Protein AF-A0A5Q0GRK3-F1 (afdb_monomer_lite)

Organism: Saccharothrix syringae (NCBI:txid103733)

Structure (mmCIF, N/CA/C/O backbone):
data_AF-A0A5Q0GRK3-F1
#
_entry.id   AF-A0A5Q0GRK3-F1
#
loop_
_atom_site.group_PDB
_atom_site.id
_atom_site.type_symbol
_atom_site.label_atom_id
_atom_site.label_alt_id
_atom_site.label_comp_id
_atom_site.label_asym_id
_atom_site.label_entity_id
_atom_site.label_seq_id
_atom_site.pdbx_PDB_ins_code
_atom_site.Cartn_x
_atom_site.Cartn_y
_atom_site.Cartn_z
_atom_site.occupancy
_atom_site.B_iso_or_equiv
_atom_site.auth_seq_id
_atom_site.auth_comp_id
_atom_site.auth_asym_id
_atom_site.auth_atom_id
_atom_site.pdbx_PDB_model_num
ATOM 1 N N . MET A 1 1 ? 22.359 -10.530 -30.704 1.00 50.12 1 MET A N 1
ATOM 2 C CA . MET A 1 1 ? 22.600 -9.417 -29.771 1.00 50.12 1 MET A CA 1
ATOM 3 C C . MET A 1 1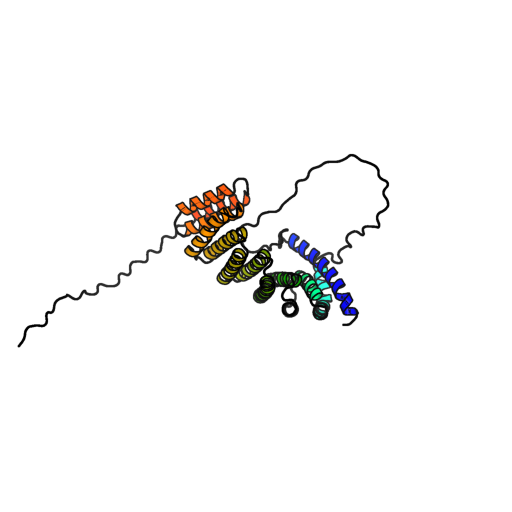 ? 23.695 -8.561 -30.365 1.00 50.12 1 MET A C 1
ATOM 5 O O . MET A 1 1 ? 24.811 -9.048 -30.497 1.00 50.12 1 MET A O 1
ATOM 9 N N . SER A 1 2 ? 23.351 -7.372 -30.840 1.00 49.84 2 SER A N 1
ATOM 10 C CA . SER A 1 2 ? 24.308 -6.411 -31.393 1.00 49.84 2 SER A CA 1
ATOM 11 C C . SER A 1 2 ? 25.086 -5.774 -30.235 1.00 49.84 2 SER A C 1
ATOM 13 O O . SER A 1 2 ? 24.483 -5.499 -29.203 1.00 49.84 2 SER A O 1
ATOM 15 N N . ASP A 1 3 ? 26.389 -5.523 -30.382 1.00 52.78 3 ASP A N 1
ATOM 16 C CA . ASP A 1 3 ? 27.235 -4.891 -29.342 1.00 52.78 3 ASP A CA 1
ATOM 17 C C . ASP A 1 3 ? 26.642 -3.557 -28.830 1.00 52.78 3 ASP A C 1
ATOM 19 O O . ASP A 1 3 ? 26.733 -3.210 -27.657 1.00 52.78 3 ASP A O 1
ATOM 23 N N . GLU A 1 4 ? 25.919 -2.860 -29.707 1.00 55.97 4 GLU A N 1
ATOM 24 C CA . GLU A 1 4 ? 25.253 -1.582 -29.454 1.00 55.97 4 GLU A CA 1
ATOM 25 C C . GLU A 1 4 ? 24.074 -1.671 -28.461 1.00 55.97 4 GLU A C 1
ATOM 27 O O . GLU A 1 4 ? 23.802 -0.709 -27.741 1.00 55.97 4 GLU A O 1
ATOM 32 N N . SER A 1 5 ? 23.389 -2.821 -28.356 1.00 53.00 5 SER A N 1
ATOM 33 C CA . SER A 1 5 ? 22.284 -2.994 -27.396 1.00 53.00 5 SER A CA 1
ATOM 34 C C . SER A 1 5 ? 22.780 -3.299 -25.979 1.00 53.00 5 SER A C 1
ATOM 36 O O . SER A 1 5 ? 22.116 -2.948 -25.000 1.00 53.00 5 SER A O 1
ATOM 38 N N . ARG A 1 6 ? 23.981 -3.881 -25.859 1.00 57.50 6 ARG A N 1
ATOM 39 C CA . ARG A 1 6 ? 24.608 -4.237 -24.579 1.00 57.50 6 ARG A CA 1
ATOM 40 C C . ARG A 1 6 ? 25.113 -3.011 -23.811 1.00 57.50 6 ARG A C 1
ATOM 42 O O . ARG A 1 6 ? 24.970 -2.965 -22.592 1.00 57.50 6 ARG A O 1
ATOM 49 N N . ASP A 1 7 ? 25.610 -2.000 -24.520 1.00 70.62 7 ASP A N 1
ATOM 50 C CA . ASP A 1 7 ? 26.085 -0.745 -23.920 1.00 70.62 7 ASP A CA 1
ATOM 51 C C . ASP A 1 7 ? 24.961 0.283 -23.681 1.00 70.62 7 ASP A C 1
ATOM 53 O O . ASP A 1 7 ? 25.111 1.205 -22.873 1.00 70.62 7 ASP A O 1
ATOM 57 N N . ALA A 1 8 ? 23.798 0.111 -24.320 1.00 82.31 8 ALA A N 1
ATOM 58 C CA . ALA A 1 8 ? 22.680 1.048 -24.213 1.00 82.31 8 ALA A CA 1
ATOM 59 C C . ALA A 1 8 ? 21.930 0.977 -22.868 1.00 82.31 8 ALA A C 1
ATOM 61 O O . ALA A 1 8 ? 21.507 2.013 -22.353 1.00 82.31 8 ALA A O 1
ATOM 62 N N . ALA A 1 9 ? 21.754 -0.210 -22.275 1.00 85.69 9 ALA A N 1
ATOM 63 C CA . ALA A 1 9 ? 20.961 -0.358 -21.047 1.00 85.69 9 ALA A CA 1
ATOM 64 C C . ALA A 1 9 ? 21.585 0.336 -19.814 1.00 85.69 9 ALA A C 1
ATOM 66 O O . ALA A 1 9 ? 20.870 1.079 -19.131 1.00 85.69 9 ALA A O 1
ATOM 67 N N . PRO A 1 10 ? 22.902 0.203 -19.538 1.00 88.12 10 PRO A N 1
ATOM 68 C CA . PRO A 1 10 ? 23.545 0.933 -18.443 1.00 88.12 10 PRO A CA 1
ATOM 69 C C . PRO A 1 10 ? 23.520 2.451 -18.654 1.00 88.12 10 PRO A C 1
ATOM 71 O O . PRO A 1 10 ? 23.367 3.218 -17.700 1.00 88.12 10 PRO A O 1
ATOM 74 N N . GLU A 1 11 ? 23.655 2.891 -19.909 1.00 89.62 11 GLU A N 1
ATOM 75 C CA . GLU A 1 11 ? 23.546 4.298 -20.278 1.00 89.62 11 GLU A CA 1
ATOM 76 C C . GLU A 1 11 ? 22.148 4.837 -19.946 1.00 89.62 11 GLU A C 1
ATOM 78 O O . GLU A 1 11 ? 22.027 5.794 -19.177 1.00 89.62 11 GLU A O 1
ATOM 83 N N . LEU A 1 12 ? 21.099 4.191 -20.462 1.00 90.94 12 LEU A N 1
ATOM 84 C CA . LEU A 1 12 ? 19.708 4.590 -20.251 1.00 90.94 12 LEU A CA 1
ATOM 85 C C . LEU A 1 12 ? 19.307 4.541 -18.775 1.00 90.94 12 LEU A C 1
ATOM 87 O O . LEU A 1 12 ? 18.699 5.495 -18.300 1.00 90.94 12 LEU A O 1
ATOM 91 N N . SER A 1 13 ? 19.686 3.501 -18.024 1.00 90.12 13 SER A N 1
ATOM 92 C CA . SER A 1 13 ? 19.382 3.416 -16.585 1.00 90.12 13 SER A CA 1
ATOM 93 C C . SER A 1 13 ? 20.007 4.577 -15.804 1.00 90.12 13 SER A C 1
ATOM 95 O O . SER A 1 13 ? 19.355 5.169 -14.943 1.00 90.12 13 SER A O 1
ATOM 97 N N . ARG A 1 14 ? 21.238 4.987 -16.140 1.00 91.06 14 ARG A N 1
ATOM 98 C CA . ARG A 1 14 ? 21.864 6.172 -15.532 1.00 91.06 14 ARG A CA 1
ATOM 99 C C . ARG A 1 14 ? 21.062 7.444 -15.816 1.00 91.06 14 ARG A C 1
ATOM 101 O O . ARG A 1 14 ? 20.820 8.210 -14.886 1.00 91.06 14 ARG A O 1
ATOM 108 N N . TYR A 1 15 ? 20.652 7.671 -17.065 1.00 91.81 15 TYR A N 1
ATOM 109 C CA . TYR A 1 15 ? 19.823 8.833 -17.405 1.00 91.81 15 TYR A CA 1
ATOM 110 C C . TYR A 1 15 ? 18.462 8.777 -16.699 1.00 91.81 15 TYR A C 1
ATOM 112 O O . TYR A 1 15 ? 18.064 9.757 -16.079 1.00 91.81 15 TYR A O 1
ATOM 120 N N . LEU A 1 16 ? 17.777 7.634 -16.699 1.00 92.81 16 LEU A N 1
ATOM 121 C CA . LEU A 1 16 ? 16.478 7.479 -16.041 1.00 92.81 16 LEU A CA 1
ATOM 122 C C . LEU A 1 16 ? 16.546 7.731 -14.531 1.00 92.81 16 LEU A C 1
ATOM 124 O O . LEU A 1 16 ? 15.674 8.405 -13.985 1.00 92.81 16 LEU A O 1
ATOM 128 N N . ARG A 1 17 ? 17.604 7.272 -13.852 1.00 91.94 17 ARG A N 1
ATOM 129 C CA . ARG A 1 17 ? 17.807 7.560 -12.424 1.00 91.94 17 ARG A CA 1
ATOM 130 C C . ARG A 1 17 ? 17.969 9.052 -12.152 1.00 91.94 17 ARG A C 1
ATOM 132 O O . ARG A 1 17 ? 17.287 9.569 -11.271 1.00 91.94 17 ARG A O 1
ATOM 139 N N . SER A 1 18 ? 18.787 9.756 -12.939 1.00 91.81 18 SER A N 1
ATOM 140 C CA . SER A 1 18 ? 18.907 11.217 -12.820 1.00 91.81 18 SER A CA 1
ATOM 141 C C . SER A 1 18 ? 17.590 11.933 -13.137 1.00 91.81 18 SER A C 1
ATOM 143 O O . SER A 1 18 ? 17.210 12.860 -12.428 1.00 91.81 18 SER A O 1
ATOM 145 N N . ALA A 1 19 ? 16.856 11.489 -14.160 1.00 90.94 19 ALA A N 1
ATOM 146 C CA . ALA A 1 19 ? 15.548 12.042 -14.503 1.00 90.94 19 ALA A CA 1
ATOM 147 C C . ALA A 1 19 ? 14.536 11.870 -13.359 1.00 90.94 19 ALA A C 1
ATOM 149 O O . ALA A 1 19 ? 13.823 12.813 -13.015 1.00 90.94 19 ALA A O 1
ATOM 150 N N . ARG A 1 20 ? 14.511 10.695 -12.718 1.00 90.38 20 ARG A N 1
ATOM 151 C CA . ARG A 1 20 ? 13.629 10.403 -11.581 1.00 90.38 20 ARG A CA 1
ATOM 152 C C . ARG A 1 20 ? 13.874 11.345 -10.406 1.00 90.38 20 ARG A C 1
ATOM 154 O O . ARG A 1 20 ? 12.913 11.808 -9.803 1.00 90.38 20 ARG A O 1
ATOM 161 N N . GLU A 1 21 ? 15.130 11.649 -10.087 1.00 89.62 21 GLU A N 1
ATOM 162 C CA . GLU A 1 21 ? 15.473 12.599 -9.017 1.00 89.62 21 GLU A CA 1
ATOM 163 C C . GLU A 1 21 ? 14.927 14.005 -9.303 1.00 89.62 21 GLU A C 1
ATOM 165 O O . GLU A 1 21 ? 14.399 14.664 -8.405 1.00 89.62 21 GLU A O 1
ATOM 170 N N . VAL A 1 22 ? 15.003 14.454 -10.561 1.00 89.19 22 VAL A N 1
ATOM 171 C CA . VAL A 1 22 ? 14.427 15.738 -10.986 1.00 89.19 22 VAL A CA 1
ATOM 172 C C . VAL A 1 22 ? 12.903 15.731 -10.858 1.00 89.19 22 VAL A C 1
ATOM 174 O O . VAL A 1 22 ? 12.344 16.635 -10.234 1.00 89.19 22 VAL A O 1
ATOM 177 N N . VAL A 1 23 ? 12.238 14.693 -11.375 1.00 86.94 23 VAL A N 1
ATOM 178 C CA . VAL A 1 23 ? 10.773 14.550 -11.302 1.00 86.94 23 VAL A CA 1
ATOM 179 C C . VAL A 1 23 ? 10.292 14.499 -9.848 1.00 86.94 23 VAL A C 1
ATOM 181 O O . VAL A 1 23 ? 9.337 15.192 -9.498 1.00 86.94 23 VAL A O 1
ATOM 184 N N . ALA A 1 24 ? 10.973 13.742 -8.984 1.00 84.56 24 ALA A N 1
ATOM 185 C CA . ALA A 1 24 ? 10.626 13.621 -7.569 1.00 84.56 24 ALA A CA 1
ATOM 186 C C . ALA A 1 24 ? 10.753 14.960 -6.828 1.00 84.56 24 ALA A C 1
ATOM 188 O O . ALA A 1 24 ? 9.849 15.356 -6.093 1.00 84.56 24 ALA A O 1
ATOM 189 N N . ARG A 1 25 ? 11.845 15.697 -7.060 1.00 87.12 25 ARG A N 1
ATOM 190 C CA . ARG A 1 25 ? 12.071 17.024 -6.470 1.00 87.12 25 ARG A CA 1
ATOM 191 C C . ARG A 1 25 ? 10.992 18.028 -6.870 1.00 87.12 25 ARG A C 1
ATOM 193 O O . ARG A 1 25 ? 10.550 18.814 -6.037 1.00 87.12 25 ARG A O 1
ATOM 200 N N . GLU A 1 26 ? 10.556 18.014 -8.123 1.00 83.81 26 GLU A N 1
ATOM 201 C CA . GLU A 1 26 ? 9.478 18.897 -8.571 1.00 83.81 26 GLU A CA 1
ATOM 202 C C . GLU A 1 26 ? 8.100 18.476 -8.063 1.00 83.81 26 GLU A C 1
ATOM 204 O O . GLU A 1 26 ? 7.267 19.337 -7.782 1.00 83.81 26 GLU A O 1
ATOM 209 N N . ALA A 1 27 ? 7.841 17.174 -7.938 1.00 79.12 27 ALA A N 1
ATOM 210 C CA . ALA A 1 27 ? 6.609 16.676 -7.333 1.00 79.12 27 ALA A CA 1
ATOM 211 C C . ALA A 1 27 ? 6.508 17.094 -5.854 1.00 79.12 27 ALA A C 1
ATOM 213 O O . ALA A 1 27 ? 5.453 17.556 -5.418 1.00 79.12 27 ALA A O 1
ATOM 214 N N . LEU A 1 28 ? 7.626 17.031 -5.119 1.00 80.50 28 LEU A N 1
ATOM 215 C CA . LEU A 1 28 ? 7.749 17.561 -3.756 1.00 80.50 28 LEU A CA 1
ATOM 216 C C . LEU A 1 28 ? 7.501 19.075 -3.715 1.00 80.50 28 LEU A C 1
ATOM 218 O O . LEU A 1 28 ? 6.728 19.549 -2.887 1.00 80.50 28 LEU A O 1
ATOM 222 N N . ALA A 1 29 ? 8.096 19.838 -4.639 1.00 79.75 29 ALA A N 1
ATOM 223 C CA . ALA A 1 29 ? 7.892 21.287 -4.720 1.00 79.75 29 ALA A CA 1
ATOM 224 C C . ALA A 1 29 ? 6.432 21.678 -5.027 1.00 79.75 29 ALA A C 1
ATOM 226 O O . ALA A 1 29 ? 5.974 22.730 -4.587 1.00 79.75 29 ALA A O 1
ATOM 227 N N . ARG A 1 30 ? 5.695 20.829 -5.756 1.00 76.44 30 ARG A N 1
ATOM 228 C CA . ARG A 1 30 ? 4.261 20.996 -6.048 1.00 76.44 30 ARG A CA 1
ATOM 229 C C . ARG A 1 30 ? 3.334 20.487 -4.939 1.00 76.44 30 ARG A C 1
ATOM 231 O O . ARG A 1 30 ? 2.127 20.683 -5.039 1.00 76.44 30 ARG A O 1
ATOM 238 N N . GLY A 1 31 ? 3.868 19.841 -3.899 1.00 68.44 31 GLY A N 1
ATOM 239 C CA . GLY A 1 31 ? 3.070 19.228 -2.832 1.00 68.44 31 GLY A CA 1
ATOM 240 C C . GLY A 1 31 ? 2.272 17.994 -3.275 1.00 68.44 31 GLY A C 1
ATOM 241 O O . GLY A 1 31 ? 1.326 17.606 -2.592 1.00 68.44 31 GLY A O 1
ATOM 242 N N . GLU A 1 32 ? 2.634 17.379 -4.408 1.00 61.72 32 GLU A N 1
ATOM 243 C CA . GLU A 1 32 ? 1.988 16.163 -4.940 1.00 61.72 32 GLU A CA 1
ATOM 244 C C . GLU A 1 32 ? 2.479 14.883 -4.238 1.00 61.72 32 GLU A C 1
ATOM 246 O O . GLU A 1 32 ? 1.850 13.827 -4.328 1.00 61.72 32 GLU A O 1
ATOM 251 N N . VAL A 1 33 ? 3.625 14.975 -3.560 1.00 53.22 33 VAL A N 1
ATOM 252 C CA . VAL A 1 33 ? 4.287 13.888 -2.837 1.00 53.22 33 VAL A CA 1
ATOM 253 C C . VAL A 1 33 ? 4.796 14.466 -1.520 1.00 53.22 33 VAL A C 1
ATOM 255 O O . VAL A 1 33 ? 5.422 15.525 -1.517 1.00 53.22 33 VAL A O 1
ATOM 258 N N . THR A 1 34 ? 4.523 13.810 -0.393 1.00 35.34 34 THR A N 1
ATOM 259 C CA . THR A 1 34 ? 5.184 14.140 0.881 1.00 35.34 34 THR A CA 1
ATOM 260 C C . THR A 1 34 ? 6.582 13.502 0.915 1.00 35.34 34 THR A C 1
ATOM 262 O O . THR A 1 34 ? 6.802 12.502 0.231 1.00 35.34 34 THR A O 1
ATOM 265 N N . PRO A 1 35 ? 7.558 14.017 1.691 1.00 30.39 35 PRO A N 1
ATOM 266 C CA . PRO A 1 35 ? 8.918 13.454 1.754 1.00 30.39 35 PRO A CA 1
ATOM 267 C C . PRO A 1 35 ? 8.990 11.963 2.148 1.00 30.39 35 PRO A C 1
ATOM 269 O O . PRO A 1 35 ? 10.040 11.351 1.984 1.00 30.39 35 PRO A O 1
ATOM 272 N N . GLN A 1 36 ? 7.877 11.369 2.595 1.00 31.94 36 GLN A N 1
ATOM 273 C CA . GLN A 1 36 ? 7.728 9.944 2.903 1.00 31.94 36 GLN A CA 1
ATOM 274 C C . GLN A 1 36 ? 7.116 9.104 1.759 1.00 31.94 36 GLN A C 1
ATOM 276 O O . GLN A 1 36 ? 6.831 7.927 1.949 1.00 31.94 36 GLN A O 1
ATOM 281 N N . GLY A 1 37 ? 6.943 9.661 0.555 1.00 28.92 37 GLY A N 1
ATOM 282 C CA . GLY A 1 37 ? 6.554 8.897 -0.637 1.00 28.92 37 GLY A CA 1
ATOM 283 C C . GLY A 1 37 ? 5.061 8.587 -0.768 1.00 28.92 37 GLY A C 1
ATOM 284 O O . GLY A 1 37 ? 4.689 7.781 -1.615 1.00 28.92 37 GLY A O 1
ATOM 285 N N . THR A 1 38 ? 4.187 9.229 0.010 1.00 28.59 38 THR A N 1
ATOM 286 C CA . THR A 1 38 ? 2.734 9.044 -0.112 1.00 28.59 38 THR A CA 1
ATOM 287 C C . THR A 1 38 ? 2.101 10.192 -0.901 1.00 28.59 38 THR A C 1
ATOM 289 O O . THR A 1 38 ? 2.344 11.375 -0.641 1.00 28.59 38 THR A O 1
ATOM 292 N N . SER A 1 39 ? 1.335 9.816 -1.931 1.00 27.33 39 SER A N 1
ATOM 293 C CA . SER A 1 39 ? 0.589 10.722 -2.807 1.00 27.33 39 SER A CA 1
ATOM 294 C C . SER A 1 39 ? -0.573 11.364 -2.050 1.00 27.33 39 SER A C 1
ATOM 296 O O . SER A 1 39 ? -1.366 10.689 -1.396 1.00 27.33 39 SER A O 1
ATOM 298 N N . THR A 1 40 ? -0.681 12.682 -2.162 1.00 27.67 40 THR A N 1
ATOM 299 C CA . THR A 1 40 ? -1.766 13.504 -1.627 1.00 27.67 40 THR A CA 1
ATOM 300 C C . THR A 1 40 ? -3.009 13.379 -2.512 1.00 27.67 40 THR A C 1
ATOM 302 O O . THR A 1 40 ? -3.232 14.217 -3.374 1.00 27.67 40 THR A O 1
ATOM 305 N N . HIS A 1 41 ? -3.851 12.362 -2.297 1.00 26.83 41 HIS A N 1
ATOM 306 C CA . HIS A 1 41 ? -5.291 12.467 -2.571 1.00 26.83 41 HIS A CA 1
ATOM 307 C C . HIS A 1 41 ? -6.122 11.470 -1.740 1.00 26.83 41 HIS A C 1
ATOM 309 O O . HIS A 1 41 ? -5.845 10.277 -1.733 1.00 26.83 41 HIS A O 1
ATOM 315 N N . ALA A 1 42 ? -7.183 12.019 -1.129 1.00 25.67 42 ALA A N 1
ATOM 316 C CA . ALA A 1 42 ? -8.287 11.396 -0.381 1.00 25.67 42 ALA A C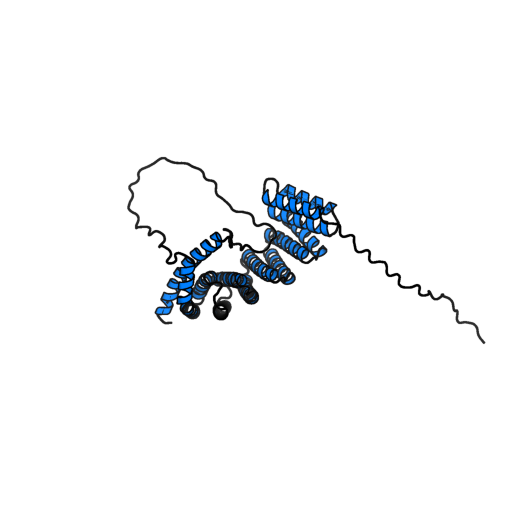A 1
ATOM 317 C C . ALA A 1 42 ? -8.044 11.040 1.106 1.00 25.67 42 ALA A C 1
ATOM 319 O O . ALA A 1 42 ? -7.697 9.928 1.477 1.00 25.67 42 ALA A O 1
ATOM 320 N N . ASP A 1 43 ? -8.269 12.057 1.942 1.00 24.67 43 ASP A N 1
ATOM 321 C CA . ASP A 1 43 ? -8.949 12.053 3.249 1.00 24.67 43 ASP A CA 1
ATOM 322 C C . ASP A 1 43 ? -9.352 10.678 3.848 1.00 24.67 43 ASP A C 1
ATOM 324 O O . ASP A 1 43 ? -10.378 10.115 3.478 1.00 24.67 43 ASP A O 1
ATOM 328 N N . ALA A 1 44 ? -8.553 10.155 4.791 1.00 24.86 44 ALA A N 1
ATOM 329 C CA . ALA A 1 44 ? -8.942 9.844 6.181 1.00 24.86 44 ALA A CA 1
ATOM 330 C C . ALA A 1 44 ? -7.889 8.952 6.892 1.00 24.86 44 ALA A C 1
ATOM 332 O O . ALA A 1 44 ? -7.647 7.812 6.502 1.00 24.86 44 ALA A O 1
ATOM 333 N N . THR A 1 45 ? -7.386 9.439 8.041 1.00 29.94 45 THR A N 1
ATOM 334 C CA . THR A 1 45 ? -6.622 8.732 9.114 1.00 29.94 45 THR A CA 1
ATOM 335 C C . THR A 1 45 ? -5.104 8.461 8.905 1.00 29.94 45 THR A C 1
ATOM 337 O O . THR A 1 45 ? -4.606 8.540 7.788 1.00 29.94 45 THR A O 1
ATOM 340 N N . PRO A 1 46 ? -4.294 8.336 9.986 1.00 32.72 46 PRO A N 1
ATOM 341 C CA . PRO A 1 46 ? -3.059 9.109 10.181 1.00 32.72 46 PRO A CA 1
ATOM 342 C C . PRO A 1 46 ? -1.818 8.349 9.731 1.00 32.72 46 PRO A C 1
ATOM 344 O O . PRO A 1 46 ? -1.551 7.248 10.208 1.00 32.72 46 PRO A O 1
ATOM 347 N N . GLN A 1 47 ? -0.982 8.996 8.926 1.00 28.67 47 GLN A N 1
ATOM 348 C CA . GLN A 1 47 ? 0.436 8.664 8.853 1.00 28.67 47 GLN A CA 1
ATOM 349 C C . GLN A 1 47 ? 1.201 9.588 9.804 1.00 28.67 47 GLN A C 1
ATOM 351 O O . GLN A 1 47 ? 1.126 10.811 9.686 1.00 28.67 47 GLN A O 1
ATOM 356 N N . GLY A 1 48 ? 1.916 8.991 10.751 1.00 27.34 48 GLY A N 1
ATOM 357 C CA . GLY A 1 48 ? 2.919 9.645 11.576 1.00 27.34 48 GLY A CA 1
ATOM 358 C C . GLY A 1 48 ? 4.057 8.661 11.800 1.00 27.34 48 GLY A C 1
ATOM 359 O O . GLY A 1 48 ? 3.818 7.584 12.331 1.00 27.34 48 GLY A O 1
ATOM 360 N N . VAL A 1 49 ? 5.255 8.982 11.312 1.00 31.03 49 VAL A N 1
ATOM 361 C CA . VAL A 1 49 ? 6.398 9.404 12.140 1.00 31.03 49 VAL A CA 1
ATOM 362 C C . VAL A 1 49 ? 7.556 9.798 11.221 1.00 31.03 49 VAL A C 1
ATOM 364 O O . VAL A 1 49 ? 8.041 9.000 10.426 1.00 31.03 49 VAL A O 1
ATOM 367 N N . ASP A 1 50 ? 7.995 11.049 11.338 1.00 26.28 50 ASP A N 1
ATOM 368 C CA . ASP A 1 50 ? 9.230 11.564 10.749 1.00 26.28 50 ASP A CA 1
ATOM 369 C C . ASP A 1 50 ? 10.267 11.620 11.879 1.00 26.28 50 ASP A C 1
ATOM 371 O O . ASP A 1 50 ? 10.086 12.322 12.877 1.00 26.28 50 ASP A O 1
ATOM 375 N N . ALA A 1 51 ? 11.321 10.811 11.780 1.00 25.69 51 ALA A N 1
ATOM 376 C CA . ALA A 1 51 ? 12.371 10.735 12.787 1.00 25.69 51 ALA A CA 1
ATOM 377 C C . ALA A 1 51 ? 13.481 11.744 12.461 1.00 25.69 51 ALA A C 1
ATOM 379 O O . ALA A 1 51 ? 14.409 11.459 11.708 1.00 25.69 51 ALA A O 1
ATOM 380 N N . THR A 1 52 ? 13.421 12.934 13.058 1.00 27.09 52 THR A N 1
ATOM 381 C CA . THR A 1 52 ? 14.569 13.853 13.102 1.00 27.09 52 THR A CA 1
ATOM 382 C C . THR A 1 52 ? 15.603 13.375 14.128 1.00 27.09 52 THR A C 1
ATOM 384 O O . THR A 1 52 ? 15.230 13.178 15.291 1.00 27.09 52 THR A O 1
ATOM 387 N N . PRO A 1 53 ? 16.905 13.273 13.800 1.00 29.19 53 PRO A N 1
ATOM 388 C CA . PRO A 1 53 ? 17.932 13.132 14.818 1.00 29.19 53 PRO A CA 1
ATOM 389 C C . PRO A 1 53 ? 18.336 14.506 15.372 1.00 29.19 53 PRO A C 1
ATOM 391 O O . PRO A 1 53 ? 18.557 15.476 14.645 1.00 29.19 53 PRO A O 1
ATOM 394 N N . ARG A 1 54 ? 18.421 14.569 16.703 1.00 28.17 54 ARG A N 1
ATOM 395 C CA . ARG A 1 54 ? 18.864 15.723 17.491 1.00 28.17 54 ARG A CA 1
ATOM 396 C C . ARG A 1 54 ? 20.319 16.078 17.180 1.00 28.17 54 ARG A C 1
ATOM 398 O O . ARG A 1 54 ? 21.188 15.210 17.174 1.00 28.17 54 ARG A O 1
ATOM 405 N N . GLY A 1 55 ? 20.581 17.372 17.011 1.00 24.48 55 GLY A N 1
ATOM 406 C CA . GLY A 1 55 ? 21.928 17.928 17.000 1.00 24.48 55 GLY A CA 1
ATOM 407 C C . GLY A 1 55 ? 22.539 17.955 18.402 1.00 24.48 55 GLY A C 1
ATOM 408 O O . GLY A 1 55 ? 21.919 18.434 19.351 1.00 24.48 55 GLY A O 1
ATOM 409 N N . SER A 1 56 ? 23.783 17.494 18.512 1.00 28.80 56 SER A N 1
ATOM 410 C CA . SER A 1 56 ? 24.677 17.839 19.615 1.00 28.80 56 SER A CA 1
ATOM 411 C C . SER A 1 56 ? 25.987 18.364 19.047 1.00 28.80 56 SER A C 1
ATOM 413 O O . SER A 1 56 ? 26.717 17.683 18.334 1.00 28.80 56 SER A O 1
ATOM 415 N N . SER A 1 57 ? 26.238 19.622 19.376 1.00 26.72 57 SER A N 1
ATOM 416 C CA . SER A 1 57 ? 27.457 20.386 19.171 1.00 26.72 57 SER A CA 1
ATOM 417 C C . SER A 1 57 ? 28.602 19.869 20.044 1.00 26.72 57 SER A C 1
ATOM 419 O O . SER A 1 57 ? 28.465 19.855 21.268 1.00 26.72 57 SER A O 1
ATOM 421 N N . ALA A 1 58 ? 29.746 19.551 19.437 1.00 26.56 58 ALA A N 1
ATOM 422 C CA . ALA A 1 58 ? 31.050 19.596 20.098 1.00 26.56 58 ALA A CA 1
ATOM 423 C C . ALA A 1 58 ? 32.184 19.713 19.061 1.00 26.56 58 ALA A C 1
ATOM 425 O O . ALA A 1 58 ? 32.315 18.886 18.163 1.00 26.56 58 ALA A O 1
ATOM 426 N N . THR A 1 59 ? 33.031 20.723 19.224 1.00 27.23 59 THR A N 1
ATOM 427 C CA . THR A 1 59 ? 34.375 20.862 18.636 1.00 27.23 59 THR A CA 1
ATOM 428 C C . THR A 1 59 ? 35.263 21.547 19.684 1.00 27.23 59 THR A C 1
ATOM 430 O O . THR A 1 59 ? 34.725 22.212 20.572 1.00 27.23 59 THR A O 1
ATOM 433 N N . PRO A 1 60 ? 36.603 21.552 19.551 1.00 42.75 60 PRO A N 1
ATOM 434 C CA . PRO A 1 60 ? 37.494 20.541 18.965 1.00 42.75 60 PRO A CA 1
ATOM 435 C C . PRO A 1 60 ? 38.727 20.272 19.868 1.00 42.75 60 PRO A C 1
ATOM 437 O O . PRO A 1 60 ? 39.110 21.116 20.673 1.00 42.75 60 PRO A O 1
ATOM 440 N N . GLN A 1 61 ? 39.443 19.161 19.669 1.00 29.70 61 GLN A N 1
ATOM 441 C CA . GLN A 1 61 ? 40.879 19.099 19.984 1.00 29.70 61 GLN A CA 1
ATOM 442 C C . GLN A 1 61 ? 41.617 18.339 18.885 1.00 29.70 61 GLN A C 1
ATOM 444 O O . GLN A 1 61 ? 41.218 17.248 18.485 1.00 29.70 61 GLN A O 1
ATOM 449 N N . GLY A 1 62 ? 42.649 18.994 18.356 1.00 30.62 62 GLY A N 1
ATOM 450 C CA . GLY A 1 62 ? 43.432 18.540 17.222 1.00 30.62 62 GLY A CA 1
ATOM 451 C C . GLY A 1 62 ? 44.536 17.569 17.608 1.00 30.62 62 GLY A C 1
ATOM 452 O O . GLY A 1 62 ? 45.069 17.613 18.711 1.00 30.62 62 GLY A O 1
ATOM 453 N N . THR A 1 63 ? 44.909 16.740 16.642 1.00 30.95 63 THR A N 1
ATOM 454 C CA . THR A 1 63 ? 46.255 16.185 16.516 1.00 30.95 63 THR A CA 1
ATOM 455 C C . THR A 1 63 ? 46.589 16.105 15.028 1.00 30.95 63 THR A C 1
ATOM 457 O O . THR A 1 63 ? 45.866 15.496 14.241 1.00 30.95 63 THR A O 1
ATOM 460 N N . ASP A 1 64 ? 47.657 16.808 14.652 1.00 33.94 64 ASP A N 1
ATOM 461 C CA . ASP A 1 64 ? 48.264 16.821 13.323 1.00 33.94 64 ASP A CA 1
ATOM 462 C C . ASP A 1 64 ? 48.704 15.410 12.925 1.00 33.94 64 ASP A C 1
ATOM 464 O O . ASP A 1 64 ? 49.538 14.797 13.592 1.00 33.94 64 ASP A O 1
ATOM 468 N N . THR A 1 65 ? 48.181 14.910 11.806 1.00 33.03 65 THR A N 1
ATOM 469 C CA . THR A 1 65 ? 48.738 13.746 11.106 1.00 33.03 65 THR A CA 1
ATOM 470 C C . THR A 1 65 ? 48.952 14.130 9.637 1.00 33.03 65 THR A C 1
ATOM 472 O O . THR A 1 65 ? 48.041 14.710 9.043 1.00 33.03 65 THR A O 1
ATOM 475 N N . PRO A 1 66 ? 50.119 13.853 9.019 1.00 34.16 66 PRO A N 1
ATOM 476 C CA . PRO A 1 66 ? 50.421 14.312 7.664 1.00 34.16 66 PRO A CA 1
ATOM 477 C C . PRO A 1 66 ? 49.491 13.673 6.627 1.00 34.16 66 PRO A C 1
ATOM 479 O O . PRO A 1 66 ? 49.421 12.451 6.491 1.00 34.16 66 PRO A O 1
ATOM 482 N N . GLN A 1 67 ? 48.782 14.521 5.888 1.00 32.41 67 GLN A N 1
ATOM 483 C CA . GLN A 1 67 ? 47.756 14.152 4.921 1.00 32.41 67 GLN A CA 1
ATOM 484 C C . GLN A 1 67 ? 48.395 13.723 3.590 1.00 32.41 67 GLN A C 1
ATOM 486 O O . GLN A 1 67 ? 48.929 14.540 2.841 1.00 32.41 67 GLN A O 1
ATOM 491 N N . VAL A 1 68 ? 48.335 12.425 3.288 1.00 37.28 68 VAL A N 1
ATOM 492 C CA . VAL A 1 68 ? 48.569 11.884 1.939 1.00 37.28 68 VAL A CA 1
ATOM 493 C C . VAL A 1 68 ? 47.376 12.300 1.062 1.00 37.28 68 VAL A C 1
ATOM 495 O O . VAL A 1 68 ? 46.237 12.103 1.493 1.00 37.28 68 VAL A O 1
ATOM 498 N N . PRO A 1 69 ? 47.567 12.884 -0.136 1.00 34.81 69 PRO A N 1
ATOM 499 C CA . PRO A 1 69 ? 46.443 13.304 -0.966 1.00 34.81 69 PRO A CA 1
ATOM 500 C C . PRO A 1 69 ? 45.668 12.074 -1.453 1.00 34.81 69 PRO A C 1
ATOM 502 O O . PRO A 1 69 ? 46.191 11.242 -2.196 1.00 34.81 69 PRO A O 1
ATOM 505 N N . ALA A 1 70 ? 44.414 11.959 -1.014 1.00 36.72 70 ALA A N 1
ATOM 506 C CA . ALA A 1 70 ? 43.475 10.966 -1.514 1.00 36.72 70 ALA A CA 1
ATOM 507 C C . ALA A 1 70 ? 43.228 11.193 -3.021 1.00 36.72 70 ALA A C 1
ATOM 509 O O . ALA A 1 70 ? 43.143 12.349 -3.453 1.00 36.72 70 ALA A O 1
ATOM 510 N N . PRO A 1 71 ? 43.099 10.130 -3.836 1.00 38.44 71 PRO A N 1
ATOM 511 C CA . PRO A 1 71 ? 42.715 10.275 -5.233 1.00 38.44 71 PRO A CA 1
ATOM 512 C C . PRO A 1 71 ? 41.342 10.948 -5.287 1.00 38.44 71 PRO A C 1
ATOM 514 O O . PRO A 1 71 ? 40.434 10.569 -4.550 1.00 38.44 71 PRO A O 1
ATOM 517 N N . GLY A 1 72 ? 41.233 11.987 -6.118 1.00 34.56 72 GLY A N 1
ATOM 518 C CA . GLY A 1 72 ? 40.097 12.900 -6.151 1.00 34.56 72 GLY A CA 1
ATOM 519 C C . GLY A 1 72 ? 38.755 12.178 -6.110 1.00 34.56 72 GLY A C 1
ATOM 520 O O . GLY A 1 72 ? 38.387 11.458 -7.038 1.00 34.56 72 GLY A O 1
ATOM 521 N N . THR A 1 73 ? 38.001 12.418 -5.042 1.00 38.25 73 THR A N 1
ATOM 522 C CA . THR A 1 73 ? 36.561 12.204 -5.020 1.00 38.25 73 THR A CA 1
ATOM 523 C C . THR A 1 73 ? 35.961 13.160 -6.041 1.00 38.25 73 THR A C 1
ATOM 525 O O . THR A 1 73 ? 35.717 14.333 -5.767 1.00 38.25 73 THR A O 1
ATOM 528 N N . ALA A 1 74 ? 35.770 12.668 -7.265 1.00 36.53 74 ALA A N 1
ATOM 529 C CA . ALA A 1 74 ? 34.869 13.303 -8.206 1.00 36.53 74 ALA A CA 1
ATOM 530 C C . ALA A 1 74 ? 33.529 13.459 -7.477 1.00 36.53 74 ALA A C 1
ATOM 532 O O . ALA A 1 74 ? 32.888 12.461 -7.142 1.00 36.53 74 ALA A O 1
ATOM 533 N N . GLY A 1 75 ? 33.151 14.701 -7.160 1.00 38.91 75 GLY A N 1
ATOM 534 C CA . GLY A 1 75 ? 31.826 15.001 -6.628 1.00 38.91 75 GLY A CA 1
ATOM 535 C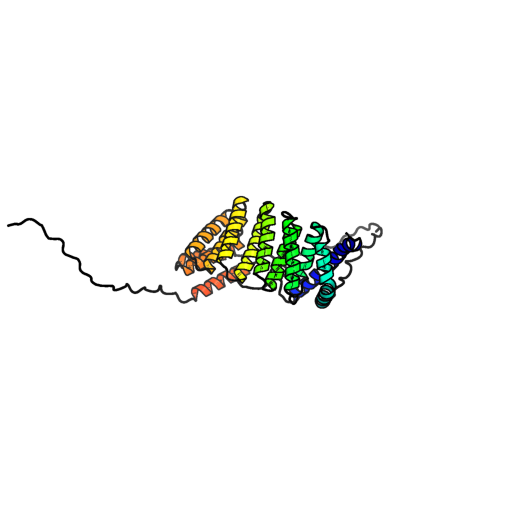 C . GLY A 1 75 ? 30.745 14.405 -7.539 1.00 38.91 75 GLY A C 1
ATOM 536 O O . GLY A 1 75 ? 31.039 14.094 -8.702 1.00 38.91 75 GLY A O 1
ATOM 537 N N . PRO A 1 76 ? 29.510 14.214 -7.040 1.00 50.91 76 PRO A N 1
ATOM 538 C CA . PRO A 1 76 ? 28.426 13.675 -7.852 1.00 50.91 76 PRO A CA 1
ATOM 539 C C . PRO A 1 76 ? 28.376 14.440 -9.176 1.00 50.91 76 PRO A C 1
ATOM 541 O O . PRO A 1 76 ? 28.282 15.670 -9.189 1.00 50.91 76 PRO A O 1
ATOM 544 N N . ARG A 1 77 ? 28.552 13.717 -10.292 1.00 56.09 77 ARG A N 1
ATOM 545 C CA . ARG A 1 77 ? 28.507 14.326 -11.624 1.00 56.09 77 ARG A CA 1
ATOM 546 C C . ARG A 1 77 ? 27.176 15.076 -11.741 1.00 56.09 77 ARG A C 1
ATOM 548 O O . ARG A 1 77 ? 26.153 14.505 -11.363 1.00 56.09 77 ARG A O 1
ATOM 555 N N . PRO A 1 78 ? 27.176 16.326 -12.232 1.00 64.94 78 PRO A N 1
ATOM 556 C CA . PRO A 1 78 ? 25.951 17.104 -12.331 1.00 64.94 78 PRO A CA 1
ATOM 557 C C . PRO A 1 78 ? 24.926 16.351 -13.185 1.00 64.94 78 PRO A C 1
ATOM 559 O O . PRO A 1 78 ? 25.281 15.778 -14.219 1.00 64.94 78 PRO A O 1
ATOM 562 N N . SER A 1 79 ? 23.671 16.334 -12.724 1.00 74.88 79 SER A N 1
ATOM 563 C CA . SER A 1 79 ? 22.549 15.757 -13.469 1.00 74.88 79 SER A CA 1
ATOM 564 C C . SER A 1 79 ? 22.529 16.330 -14.893 1.00 74.88 79 SER A C 1
ATOM 566 O O . SER A 1 79 ? 22.670 17.546 -15.052 1.00 74.88 79 SER A O 1
ATOM 568 N N . PRO A 1 80 ? 22.333 15.498 -15.932 1.00 85.12 80 PRO A N 1
ATOM 569 C CA . PRO A 1 80 ? 22.180 15.988 -17.299 1.00 85.12 80 PRO A CA 1
ATOM 570 C C . PRO A 1 80 ? 20.880 16.787 -17.497 1.00 85.12 80 PRO A C 1
ATOM 572 O O . PRO A 1 80 ? 20.745 17.456 -18.516 1.00 85.12 80 PRO A O 1
ATOM 575 N N . PHE A 1 81 ? 19.951 16.732 -16.536 1.00 89.94 81 PHE A N 1
ATOM 576 C CA . PHE A 1 81 ? 18.666 17.429 -16.558 1.00 89.94 81 PHE A CA 1
ATOM 577 C C . PHE A 1 81 ? 18.631 18.544 -15.518 1.00 89.94 81 PHE A C 1
ATOM 579 O O . PHE A 1 81 ? 18.978 18.312 -14.352 1.00 89.94 81 PHE A O 1
ATOM 586 N N . ARG A 1 82 ? 18.178 19.730 -15.929 1.00 87.81 82 ARG A N 1
ATOM 587 C CA . ARG A 1 82 ? 17.999 20.891 -15.048 1.00 87.81 82 ARG A CA 1
ATOM 588 C C . ARG A 1 82 ? 16.615 20.868 -14.401 1.00 87.81 82 ARG A C 1
ATOM 590 O O . ARG A 1 82 ? 16.500 21.034 -13.183 1.00 87.81 82 ARG A O 1
ATOM 597 N N . ASP A 1 83 ? 15.596 20.575 -15.199 1.00 89.31 83 ASP A N 1
ATOM 598 C CA . ASP A 1 83 ? 14.180 20.585 -14.829 1.00 89.31 83 ASP A CA 1
ATOM 599 C C . ASP A 1 83 ? 13.402 19.440 -15.511 1.00 89.31 83 ASP A C 1
ATOM 601 O O . ASP A 1 83 ? 13.963 18.631 -16.260 1.00 89.31 83 ASP A O 1
ATOM 605 N N . ALA A 1 84 ? 12.107 19.316 -15.217 1.00 88.12 84 ALA A N 1
ATOM 606 C CA . ALA A 1 84 ? 11.271 18.286 -15.824 1.00 88.12 84 ALA A CA 1
ATOM 607 C C . ALA A 1 84 ? 10.981 18.519 -17.312 1.00 88.12 84 ALA A C 1
ATOM 609 O O . ALA A 1 84 ? 10.523 17.589 -17.975 1.00 88.12 84 ALA A O 1
ATOM 610 N N . GLU A 1 85 ? 11.209 19.712 -17.864 1.00 90.00 85 GLU A N 1
ATOM 611 C CA . GLU A 1 85 ? 11.061 19.943 -19.303 1.00 90.00 85 GLU A CA 1
ATOM 612 C C . GLU A 1 85 ? 12.212 19.301 -20.080 1.00 90.00 85 GLU A C 1
ATOM 614 O O . GLU A 1 85 ? 11.965 18.612 -21.077 1.00 90.00 85 GLU A O 1
ATOM 619 N N . ASP A 1 86 ? 13.439 19.403 -19.560 1.00 92.81 86 ASP A N 1
ATOM 620 C CA . ASP A 1 86 ? 14.594 18.661 -20.073 1.00 92.81 86 ASP A CA 1
ATOM 621 C C . ASP A 1 86 ? 14.326 17.146 -20.048 1.00 92.81 86 ASP A C 1
ATOM 623 O O . ASP A 1 86 ? 14.587 16.439 -21.027 1.00 92.81 86 ASP A O 1
ATOM 627 N N . VAL A 1 87 ? 13.753 16.642 -18.946 1.00 92.94 87 VAL A N 1
ATOM 628 C CA . VAL A 1 87 ? 13.385 15.223 -18.805 1.00 92.94 87 VAL A CA 1
ATOM 629 C C . VAL A 1 87 ? 12.330 14.818 -19.832 1.00 92.94 87 VAL A C 1
ATOM 631 O O . VAL A 1 87 ? 12.495 13.793 -20.495 1.00 92.94 87 VAL A O 1
ATOM 634 N N . ARG A 1 88 ? 11.265 15.614 -20.005 1.00 92.62 88 ARG A N 1
ATOM 635 C CA . ARG A 1 88 ? 10.214 15.348 -21.004 1.00 92.62 88 ARG A CA 1
ATOM 636 C C . ARG A 1 88 ? 10.783 15.314 -22.419 1.00 92.62 88 ARG A C 1
ATOM 638 O O . ARG A 1 88 ? 10.469 14.400 -23.179 1.00 92.62 88 ARG A O 1
ATOM 645 N N . THR A 1 89 ? 11.649 16.268 -22.754 1.00 93.62 89 THR A N 1
ATOM 646 C CA . THR A 1 89 ? 12.286 16.368 -24.075 1.00 93.62 89 THR A CA 1
ATOM 647 C C . THR A 1 89 ? 13.180 15.162 -24.347 1.00 93.62 89 THR A C 1
ATOM 649 O O . THR A 1 89 ? 13.084 14.528 -25.400 1.00 93.62 89 THR A O 1
ATOM 652 N N . TRP A 1 90 ? 14.014 14.791 -23.375 1.00 94.81 90 TRP A N 1
ATOM 653 C CA . TRP A 1 90 ? 14.856 13.605 -23.477 1.00 94.81 90 TRP A CA 1
ATOM 654 C C . TRP A 1 90 ? 14.033 12.322 -23.581 1.00 94.81 90 TRP A C 1
ATOM 656 O O . TRP A 1 90 ? 14.337 11.476 -24.424 1.00 94.81 90 TRP A O 1
ATOM 666 N N . PHE A 1 91 ? 12.977 12.184 -22.775 1.00 94.88 91 PHE A N 1
ATOM 667 C CA . PHE A 1 91 ? 12.092 11.025 -22.826 1.00 94.88 91 PHE A CA 1
ATOM 668 C C . PHE A 1 91 ? 11.450 10.904 -24.208 1.00 94.88 91 PHE A C 1
ATOM 670 O O . PHE A 1 91 ? 11.528 9.842 -24.820 1.00 94.88 91 PHE A O 1
ATOM 677 N N . ALA A 1 92 ? 10.899 11.994 -24.751 1.00 93.69 92 ALA A N 1
ATOM 678 C CA . ALA A 1 92 ? 10.295 12.005 -26.081 1.00 93.69 92 ALA A CA 1
ATOM 679 C C . ALA A 1 92 ? 11.279 11.550 -27.174 1.00 93.69 92 ALA A C 1
ATOM 681 O O . ALA A 1 92 ? 10.903 10.756 -28.035 1.00 93.69 92 ALA A O 1
ATOM 682 N N . ALA A 1 93 ? 12.544 11.978 -27.098 1.00 94.50 93 ALA A N 1
ATOM 683 C CA . ALA A 1 93 ? 13.595 11.574 -28.033 1.00 94.50 93 ALA A CA 1
ATOM 684 C C . ALA A 1 93 ? 14.069 10.116 -27.864 1.00 94.50 93 ALA A C 1
ATOM 686 O O . ALA A 1 93 ? 14.555 9.519 -28.822 1.00 94.50 93 ALA A O 1
ATOM 687 N N . ASN A 1 94 ? 13.945 9.529 -26.667 1.00 94.62 94 ASN A N 1
ATOM 688 C CA . ASN A 1 94 ? 14.510 8.211 -26.349 1.00 94.62 94 ASN A CA 1
ATOM 689 C C . ASN A 1 94 ? 13.463 7.111 -26.125 1.00 94.62 94 ASN A C 1
ATOM 691 O O . ASN A 1 94 ? 13.838 5.952 -25.964 1.00 94.62 94 ASN A O 1
ATOM 695 N N . ARG A 1 95 ? 12.162 7.421 -26.139 1.00 94.88 95 ARG A N 1
ATOM 696 C CA . ARG A 1 95 ? 11.088 6.476 -25.782 1.00 94.88 95 ARG A CA 1
ATOM 697 C C . ARG A 1 95 ? 11.045 5.204 -26.636 1.00 94.88 95 ARG A C 1
ATOM 699 O O . ARG A 1 95 ? 10.694 4.142 -26.125 1.00 94.88 95 ARG A O 1
ATOM 706 N N . ASP A 1 96 ? 11.397 5.286 -27.920 1.00 95.00 96 ASP A N 1
ATOM 707 C CA . ASP A 1 96 ? 11.420 4.118 -28.811 1.00 95.00 96 ASP A CA 1
ATOM 708 C C . ASP A 1 96 ? 12.709 3.305 -28.635 1.00 95.00 96 ASP A C 1
ATOM 710 O O . ASP A 1 96 ? 12.649 2.076 -28.575 1.00 95.00 96 ASP A O 1
ATOM 714 N N . ARG A 1 97 ? 13.854 3.982 -28.440 1.00 94.75 97 ARG A N 1
ATOM 715 C CA . ARG A 1 97 ? 15.123 3.340 -28.054 1.00 94.75 97 ARG A CA 1
ATOM 716 C C . ARG A 1 97 ? 14.960 2.585 -26.735 1.00 94.75 97 ARG A C 1
ATOM 718 O O . ARG A 1 97 ? 15.371 1.438 -26.648 1.00 94.75 97 ARG A O 1
ATOM 725 N N . LEU A 1 98 ? 14.292 3.186 -25.750 1.00 95.25 98 LEU A N 1
ATOM 726 C CA . LEU A 1 98 ? 14.010 2.573 -24.454 1.00 95.25 98 LEU A CA 1
ATOM 727 C C . LEU A 1 98 ? 13.196 1.281 -24.594 1.00 95.25 98 LEU A C 1
ATOM 729 O O . LEU A 1 98 ? 13.586 0.258 -24.039 1.00 95.25 98 LEU A O 1
ATOM 733 N N . LEU A 1 99 ? 12.101 1.301 -25.365 1.00 95.81 99 LEU A N 1
ATOM 734 C CA . LEU A 1 99 ? 11.299 0.097 -25.615 1.00 95.81 99 LEU A CA 1
ATOM 735 C C . LEU A 1 99 ? 12.078 -0.986 -26.373 1.00 95.81 99 LEU A C 1
ATOM 737 O O . LEU A 1 99 ? 11.870 -2.168 -26.109 1.00 95.81 99 LEU A O 1
ATOM 741 N N . ALA A 1 100 ? 12.943 -0.609 -27.319 1.00 95.19 100 ALA A N 1
ATOM 742 C CA . ALA A 1 100 ? 13.802 -1.562 -28.018 1.00 95.19 100 ALA A CA 1
ATOM 743 C C . ALA A 1 100 ? 14.813 -2.200 -27.052 1.00 95.19 100 ALA A C 1
ATOM 745 O O . ALA A 1 100 ? 14.871 -3.423 -26.947 1.00 95.19 100 ALA A O 1
ATOM 746 N N . THR A 1 101 ? 15.522 -1.387 -26.262 1.00 95.31 101 THR A N 1
ATOM 747 C CA . THR A 1 101 ? 16.496 -1.870 -25.274 1.00 95.31 101 THR A CA 1
ATOM 748 C C . THR A 1 101 ? 15.849 -2.771 -24.223 1.00 95.31 101 THR A C 1
ATOM 750 O O . THR A 1 101 ? 16.401 -3.820 -23.916 1.00 95.31 101 THR A O 1
ATOM 753 N N . LEU A 1 102 ? 14.658 -2.428 -23.723 1.00 95.19 102 LEU A N 1
ATOM 754 C CA . LEU A 1 102 ? 13.910 -3.264 -22.778 1.00 95.19 102 LEU A CA 1
ATOM 755 C C . LEU A 1 102 ? 13.571 -4.661 -23.326 1.00 95.19 102 LEU A C 1
ATOM 757 O O . LEU A 1 102 ? 13.502 -5.612 -22.556 1.00 95.19 102 LEU A O 1
ATOM 761 N N . ARG A 1 103 ? 13.343 -4.793 -24.639 1.00 94.38 103 ARG A N 1
ATOM 762 C CA . ARG A 1 103 ? 13.013 -6.078 -25.285 1.00 94.38 103 ARG A CA 1
ATOM 763 C C . ARG A 1 103 ? 14.240 -6.915 -25.629 1.00 94.38 103 ARG A C 1
ATOM 765 O O . ARG A 1 103 ? 14.125 -8.129 -25.752 1.00 94.38 103 ARG A O 1
ATOM 772 N N . GLU A 1 104 ? 15.377 -6.264 -25.849 1.00 93.50 104 GLU A N 1
ATOM 773 C CA . GLU A 1 104 ? 16.623 -6.914 -26.264 1.00 93.50 104 GLU A CA 1
ATOM 774 C C . GLU A 1 104 ? 17.554 -7.251 -25.096 1.00 93.50 104 GLU A C 1
ATOM 776 O O . GLU A 1 104 ? 18.404 -8.132 -25.238 1.00 93.50 104 GLU A O 1
ATOM 781 N N . ALA A 1 105 ? 17.427 -6.541 -23.972 1.00 93.56 105 ALA A N 1
ATOM 782 C CA . ALA A 1 105 ? 18.205 -6.790 -22.767 1.00 93.56 105 ALA A CA 1
ATOM 783 C C . ALA A 1 105 ? 17.886 -8.166 -22.163 1.00 93.56 105 ALA A C 1
ATOM 785 O O . ALA A 1 105 ? 16.809 -8.731 -22.371 1.00 93.56 105 ALA A O 1
ATOM 786 N N . ASP A 1 106 ? 18.823 -8.703 -21.377 1.00 94.50 106 ASP A N 1
ATOM 787 C CA . ASP A 1 106 ? 18.518 -9.868 -20.555 1.00 94.50 106 ASP A CA 1
ATOM 788 C C . ASP A 1 106 ? 17.386 -9.534 -19.560 1.00 94.50 106 ASP A C 1
ATOM 790 O O . ASP A 1 106 ? 17.246 -8.374 -19.156 1.00 94.50 106 ASP A O 1
ATOM 794 N N . PRO A 1 107 ? 16.576 -10.522 -19.137 1.00 94.75 107 PRO A N 1
ATOM 795 C CA . PRO A 1 107 ? 15.398 -10.257 -18.315 1.00 94.75 107 PRO A CA 1
ATOM 796 C C . PRO A 1 107 ? 15.688 -9.497 -17.012 1.00 94.75 107 PRO A C 1
ATOM 798 O O . PRO A 1 107 ? 14.860 -8.693 -16.586 1.00 94.75 107 PRO A O 1
ATOM 801 N N . GLY A 1 108 ? 16.843 -9.733 -16.377 1.00 93.44 108 GLY A N 1
ATOM 802 C CA . GLY A 1 108 ? 17.219 -9.059 -15.131 1.00 93.44 108 GLY A CA 1
ATOM 803 C C . GLY A 1 108 ? 17.484 -7.574 -15.363 1.00 93.44 108 GLY A C 1
ATOM 804 O O . GLY A 1 108 ? 16.842 -6.727 -14.743 1.00 93.44 108 GLY A O 1
ATOM 805 N N . THR A 1 109 ? 18.339 -7.259 -16.338 1.00 94.19 109 THR A N 1
ATOM 806 C CA . THR A 1 109 ? 18.605 -5.872 -16.747 1.00 94.19 109 THR A CA 1
ATOM 807 C C . THR A 1 109 ? 17.338 -5.170 -17.240 1.00 94.19 109 THR A C 1
ATOM 809 O O . THR A 1 109 ? 17.127 -3.990 -16.957 1.00 94.19 109 THR A O 1
ATOM 812 N N . ALA A 1 110 ? 16.470 -5.883 -17.963 1.00 95.31 110 ALA A N 1
ATOM 813 C CA . ALA A 1 110 ? 15.197 -5.347 -18.426 1.00 95.31 110 ALA A CA 1
ATOM 814 C C . ALA A 1 110 ? 14.264 -4.983 -17.258 1.00 95.31 110 ALA A C 1
ATOM 816 O O . ALA A 1 110 ? 13.617 -3.938 -17.313 1.00 95.31 110 ALA A O 1
ATOM 817 N N . ALA A 1 111 ? 14.221 -5.787 -16.190 1.00 95.94 111 ALA A N 1
ATOM 818 C CA . ALA A 1 111 ? 13.433 -5.488 -14.995 1.00 95.94 111 ALA A CA 1
ATOM 819 C C . ALA A 1 111 ? 13.941 -4.232 -14.265 1.00 95.94 111 ALA A C 1
ATOM 821 O O . ALA A 1 111 ? 13.144 -3.349 -13.942 1.00 95.94 111 ALA A O 1
ATOM 822 N N . ASP A 1 112 ? 15.258 -4.103 -14.078 1.00 94.00 112 ASP A N 1
ATOM 823 C CA . ASP A 1 112 ? 15.866 -2.908 -13.474 1.00 94.00 112 ASP A CA 1
ATOM 824 C C . ASP A 1 112 ? 15.584 -1.650 -14.307 1.00 94.00 112 ASP A C 1
ATOM 826 O O . ASP A 1 112 ? 15.162 -0.610 -13.789 1.00 94.00 112 ASP A O 1
ATOM 830 N N . LEU A 1 113 ? 15.764 -1.754 -15.627 1.00 95.00 113 LEU A N 1
ATOM 831 C CA . LEU A 1 113 ? 15.509 -0.655 -16.552 1.00 95.00 113 LEU A CA 1
ATOM 832 C C . LEU A 1 113 ? 14.023 -0.267 -16.574 1.00 95.00 113 LEU A C 1
ATOM 834 O O . LEU A 1 113 ? 13.703 0.919 -16.637 1.00 95.00 113 LEU A O 1
ATOM 838 N N . LEU A 1 114 ? 13.113 -1.242 -16.478 1.00 96.38 114 LEU A N 1
ATOM 839 C CA . LEU A 1 114 ? 11.670 -1.011 -16.387 1.00 96.38 114 LEU A CA 1
ATOM 840 C C . LEU A 1 114 ? 11.308 -0.270 -15.094 1.00 96.38 114 LEU A C 1
ATOM 842 O O . LEU A 1 114 ? 10.510 0.670 -15.124 1.00 96.38 114 LEU A O 1
ATOM 846 N N . ALA A 1 115 ? 11.926 -0.645 -13.970 1.00 94.50 115 ALA A N 1
ATOM 847 C CA . ALA A 1 115 ? 11.731 0.032 -12.693 1.00 94.50 115 ALA A CA 1
ATOM 848 C C . ALA A 1 115 ? 12.191 1.493 -12.738 1.00 94.50 115 ALA A C 1
ATOM 850 O O . ALA A 1 115 ? 11.574 2.354 -12.104 1.00 94.50 115 ALA A O 1
ATOM 851 N N . ASP A 1 116 ? 13.275 1.786 -13.452 1.00 93.81 116 ASP A N 1
ATOM 852 C CA . ASP A 1 116 ? 13.755 3.153 -13.650 1.00 93.81 116 ASP A CA 1
ATOM 853 C C . ASP A 1 116 ? 12.901 3.932 -14.672 1.00 93.81 116 ASP A C 1
ATOM 855 O O . ASP A 1 116 ? 12.766 5.149 -14.546 1.00 93.81 116 ASP A O 1
ATOM 859 N N . ALA A 1 117 ? 12.286 3.248 -15.642 1.00 95.31 117 ALA A N 1
ATOM 860 C CA . ALA A 1 117 ? 11.483 3.861 -16.698 1.00 95.31 117 ALA A CA 1
ATOM 861 C C . ALA A 1 117 ? 10.137 4.413 -16.208 1.00 95.31 117 ALA A C 1
ATOM 863 O O . ALA A 1 117 ? 9.813 5.558 -16.523 1.00 95.31 117 ALA A O 1
ATOM 864 N N . TRP A 1 118 ? 9.359 3.629 -15.448 1.00 95.06 118 TRP A N 1
ATOM 865 C CA . TRP A 1 118 ? 7.981 3.984 -15.068 1.00 95.06 118 TRP A CA 1
ATOM 866 C C . TRP A 1 118 ? 7.826 5.389 -14.458 1.00 95.06 118 TRP A C 1
ATOM 868 O O . TRP A 1 118 ? 7.023 6.158 -14.987 1.00 95.06 118 TRP A O 1
ATOM 878 N N . PRO A 1 119 ? 8.617 5.794 -13.443 1.00 92.00 119 PRO A N 1
ATOM 879 C CA . PRO A 1 119 ? 8.460 7.107 -12.810 1.00 92.00 119 PRO A CA 1
ATOM 880 C C . PRO A 1 119 ? 8.788 8.298 -13.721 1.00 92.00 119 PRO A C 1
ATOM 882 O O . PRO A 1 119 ? 8.444 9.433 -13.398 1.00 92.00 119 PRO A O 1
ATOM 885 N N . VAL A 1 120 ? 9.500 8.060 -14.827 1.00 93.69 120 VAL A N 1
ATOM 886 C CA . VAL A 1 120 ? 9.934 9.102 -15.768 1.00 93.69 120 VAL A CA 1
ATOM 887 C C . VAL A 1 120 ? 8.895 9.333 -16.868 1.00 93.69 120 VAL A C 1
ATOM 889 O O . VAL A 1 120 ? 8.938 10.371 -17.524 1.00 93.69 120 VAL A O 1
ATOM 892 N N . VAL A 1 121 ? 7.942 8.411 -17.061 1.00 93.25 121 VAL A N 1
ATOM 893 C CA . VAL A 1 121 ? 6.915 8.500 -18.110 1.00 93.25 121 VAL A CA 1
ATOM 894 C C . VAL A 1 121 ? 6.031 9.741 -17.891 1.00 93.25 121 VAL A C 1
ATOM 896 O O . VAL A 1 121 ? 5.268 9.787 -16.921 1.00 93.25 121 VAL A O 1
ATOM 899 N N . PRO A 1 122 ? 6.064 10.744 -18.791 1.00 91.06 122 PRO A N 1
ATOM 900 C CA . PRO A 1 122 ? 5.233 11.942 -18.673 1.00 91.06 122 PRO A CA 1
ATOM 901 C C . PRO A 1 122 ? 3.733 11.617 -18.669 1.00 91.06 122 PRO A C 1
ATOM 903 O O . PRO A 1 122 ? 3.293 10.720 -19.395 1.00 91.06 122 PRO A O 1
ATOM 906 N N . ARG A 1 123 ? 2.925 12.358 -17.890 1.00 85.38 123 ARG A N 1
ATOM 907 C CA . ARG A 1 123 ? 1.465 12.135 -17.751 1.00 85.38 123 ARG A CA 1
ATOM 908 C C . ARG A 1 123 ? 0.695 12.238 -19.078 1.00 85.38 123 ARG A C 1
ATOM 910 O O . ARG A 1 123 ? -0.334 11.594 -19.223 1.00 85.38 123 ARG A O 1
ATOM 917 N N . ASP A 1 124 ? 1.215 12.980 -20.045 1.00 86.25 124 ASP A N 1
ATOM 918 C CA . ASP A 1 124 ? 0.662 13.200 -21.387 1.00 86.25 124 ASP A CA 1
ATOM 919 C C . ASP A 1 124 ? 1.116 12.168 -22.438 1.00 86.25 124 ASP A C 1
ATOM 921 O O . ASP A 1 124 ? 0.657 12.208 -23.577 1.00 86.25 124 ASP A O 1
ATOM 925 N N . THR A 1 125 ? 1.981 11.213 -22.070 1.00 90.88 125 THR A N 1
ATOM 926 C CA . THR A 1 125 ? 2.390 10.109 -22.962 1.00 90.88 125 THR A CA 1
ATOM 927 C C . THR A 1 125 ? 1.174 9.340 -23.477 1.00 90.88 125 THR A C 1
ATOM 929 O O . THR A 1 125 ? 0.250 9.078 -22.713 1.00 90.88 125 THR A O 1
ATOM 932 N N . ASP A 1 126 ? 1.170 8.930 -24.746 1.00 91.44 126 ASP A N 1
ATOM 933 C CA . ASP A 1 126 ? 0.053 8.182 -25.323 1.00 91.44 126 ASP A CA 1
ATOM 934 C C . ASP A 1 126 ? -0.158 6.808 -24.662 1.00 91.44 126 ASP A C 1
ATOM 936 O O . ASP A 1 126 ? 0.788 6.078 -24.354 1.00 91.44 126 ASP A O 1
ATOM 940 N N . ASP A 1 127 ? -1.425 6.421 -24.493 1.00 89.75 127 ASP A N 1
ATOM 941 C CA . ASP A 1 127 ? -1.794 5.158 -23.845 1.00 89.75 127 ASP A CA 1
ATOM 942 C C . ASP A 1 127 ? -1.288 3.926 -24.605 1.00 89.75 127 ASP A C 1
ATOM 944 O O . ASP A 1 127 ? -1.029 2.886 -23.999 1.00 89.75 127 ASP A O 1
ATOM 948 N N . ALA A 1 128 ? -1.114 4.023 -25.927 1.00 92.75 128 ALA A N 1
ATOM 949 C CA . ALA A 1 128 ? -0.571 2.933 -26.732 1.00 92.75 128 ALA A CA 1
ATOM 950 C C . ALA A 1 128 ? 0.902 2.653 -26.389 1.00 92.75 128 ALA A C 1
ATOM 952 O O . ALA A 1 128 ? 1.325 1.496 -26.353 1.00 92.75 128 ALA A O 1
ATOM 953 N N . TRP A 1 129 ? 1.696 3.685 -26.110 1.00 94.56 129 TRP A N 1
ATOM 954 C CA . TRP A 1 129 ? 3.057 3.535 -25.609 1.00 94.56 129 TRP A CA 1
ATOM 955 C C . TRP A 1 129 ? 3.071 2.955 -24.190 1.00 94.56 129 TRP A C 1
ATOM 957 O O . TRP A 1 129 ? 3.783 1.981 -23.951 1.00 94.56 129 TRP A O 1
ATOM 967 N N . CYS A 1 130 ? 2.225 3.456 -23.283 1.00 94.19 130 CYS A N 1
ATOM 968 C CA . CYS A 1 130 ? 2.108 2.916 -21.921 1.00 94.19 130 CYS A CA 1
ATOM 969 C C . CYS A 1 130 ? 1.711 1.430 -21.914 1.00 94.19 130 CYS A C 1
ATOM 971 O O . CYS A 1 130 ? 2.263 0.652 -21.140 1.00 94.19 130 CYS A O 1
ATOM 973 N N . ARG A 1 131 ? 0.810 1.012 -22.816 1.00 94.44 131 ARG A N 1
ATOM 974 C CA . ARG A 1 131 ? 0.452 -0.404 -23.009 1.00 94.44 131 ARG A CA 1
ATOM 975 C C . ARG A 1 131 ? 1.636 -1.241 -23.478 1.00 94.44 131 ARG A C 1
ATOM 977 O O . ARG A 1 131 ? 1.872 -2.300 -22.923 1.00 94.44 131 ARG A O 1
ATOM 984 N N . ARG A 1 132 ? 2.440 -0.743 -24.421 1.00 96.50 132 ARG A N 1
ATOM 985 C CA . ARG A 1 132 ? 3.660 -1.446 -24.856 1.00 96.50 132 ARG A CA 1
ATOM 986 C C . ARG A 1 132 ? 4.673 -1.617 -23.723 1.00 96.50 132 ARG A C 1
ATOM 988 O O . ARG A 1 132 ? 5.352 -2.638 -23.692 1.00 96.50 132 ARG A O 1
ATOM 995 N N . LEU A 1 133 ? 4.795 -0.634 -22.827 1.00 96.06 133 LEU A N 1
ATOM 996 C CA . LEU A 1 133 ? 5.652 -0.741 -21.643 1.00 96.06 133 LEU A CA 1
ATOM 997 C C . LEU A 1 133 ? 5.086 -1.748 -20.628 1.00 96.06 133 LEU A C 1
ATOM 999 O O . LEU A 1 133 ? 5.826 -2.570 -20.093 1.00 96.06 133 LEU A O 1
ATOM 1003 N N . TYR A 1 134 ? 3.768 -1.725 -20.417 1.00 96.00 134 TYR A N 1
ATOM 1004 C CA . TYR A 1 134 ? 3.044 -2.726 -19.634 1.00 96.00 134 TYR A CA 1
ATOM 1005 C C . TYR A 1 134 ? 3.272 -4.149 -20.172 1.00 96.00 134 TYR A C 1
ATOM 1007 O O . TYR A 1 134 ? 3.648 -5.027 -19.400 1.00 96.00 134 TYR A O 1
ATOM 1015 N N . ASP A 1 135 ? 3.144 -4.367 -21.486 1.00 96.38 135 ASP A N 1
ATOM 1016 C CA . ASP A 1 135 ? 3.317 -5.681 -22.124 1.00 96.38 135 ASP A CA 1
ATOM 1017 C C . ASP A 1 135 ? 4.724 -6.255 -21.894 1.00 96.38 135 ASP A C 1
ATOM 1019 O O . ASP A 1 135 ? 4.882 -7.463 -21.712 1.00 96.38 135 ASP A O 1
ATOM 1023 N N . VAL A 1 136 ? 5.752 -5.395 -21.856 1.00 96.50 136 VAL A N 1
ATOM 1024 C CA . VAL A 1 136 ? 7.114 -5.804 -21.474 1.00 96.50 136 VAL A CA 1
ATOM 1025 C C . VAL A 1 136 ? 7.135 -6.316 -20.034 1.00 96.50 136 VAL A C 1
ATOM 1027 O O . VAL A 1 136 ? 7.673 -7.391 -19.787 1.00 96.50 136 VAL A O 1
ATOM 1030 N N . GLY A 1 137 ? 6.525 -5.590 -19.093 1.00 95.31 137 GLY A N 1
ATOM 1031 C CA . GLY A 1 137 ? 6.432 -6.015 -17.692 1.00 95.31 137 GLY A CA 1
ATOM 1032 C C . GLY A 1 137 ? 5.716 -7.357 -17.522 1.00 95.31 137 GLY A C 1
ATOM 1033 O O . GLY A 1 137 ? 6.208 -8.227 -16.805 1.00 95.31 137 GLY A O 1
ATOM 1034 N N . VAL A 1 138 ? 4.608 -7.566 -18.240 1.00 94.12 138 VAL A N 1
ATOM 1035 C CA . VAL A 1 138 ? 3.882 -8.849 -18.253 1.00 94.12 138 VAL A CA 1
ATOM 1036 C C . VAL A 1 138 ? 4.744 -9.974 -18.824 1.00 94.12 138 VAL A C 1
ATOM 1038 O O . VAL A 1 138 ? 4.807 -11.059 -18.248 1.00 94.12 138 VAL A O 1
ATOM 1041 N N . GLY A 1 139 ? 5.448 -9.716 -19.930 1.00 95.44 139 GLY A N 1
ATOM 1042 C CA . GLY A 1 139 ? 6.379 -10.677 -20.518 1.00 95.44 139 GLY A CA 1
ATOM 1043 C C . GLY A 1 139 ? 7.495 -11.073 -19.548 1.00 95.44 139 GLY A C 1
ATOM 1044 O O . GLY A 1 139 ? 7.813 -12.256 -19.422 1.00 95.44 139 GLY A O 1
ATOM 1045 N N . LEU A 1 140 ? 8.043 -10.107 -18.806 1.00 95.94 140 LEU A N 1
ATOM 1046 C CA . LEU A 1 140 ? 9.055 -10.364 -17.782 1.00 95.94 140 LEU A CA 1
ATOM 1047 C C . LEU A 1 140 ? 8.494 -11.169 -16.605 1.00 95.94 140 LEU A C 1
ATOM 1049 O O . LEU A 1 140 ? 9.192 -12.052 -16.117 1.00 95.94 140 LEU A O 1
ATOM 1053 N N . ALA A 1 141 ? 7.243 -10.948 -16.189 1.00 94.44 141 ALA A N 1
ATOM 1054 C CA . ALA A 1 141 ? 6.620 -11.694 -15.086 1.00 94.44 141 ALA A CA 1
ATOM 1055 C C . ALA A 1 141 ? 6.490 -13.197 -15.375 1.00 94.44 141 ALA A C 1
ATOM 1057 O O . ALA A 1 141 ? 6.574 -14.013 -14.458 1.00 94.44 141 ALA A O 1
ATOM 1058 N N . ALA A 1 142 ? 6.352 -13.576 -16.649 1.00 93.44 142 ALA A N 1
ATOM 1059 C CA . ALA A 1 142 ? 6.351 -14.978 -17.061 1.00 93.44 142 ALA A CA 1
ATOM 1060 C C . ALA A 1 142 ? 7.742 -15.638 -16.966 1.00 93.44 142 ALA A C 1
ATOM 1062 O O . ALA A 1 142 ? 7.833 -16.843 -16.742 1.00 93.44 142 ALA A O 1
ATOM 1063 N N . VAL A 1 143 ? 8.818 -14.864 -17.144 1.00 96.56 143 VAL A N 1
ATOM 1064 C CA . VAL A 1 143 ? 10.207 -15.363 -17.169 1.00 96.56 143 VAL A CA 1
ATOM 1065 C C . VAL A 1 143 ? 10.887 -15.243 -15.802 1.00 96.56 143 VAL A C 1
ATOM 1067 O O . VAL A 1 143 ? 11.763 -16.037 -15.472 1.00 96.56 143 VAL A O 1
ATOM 1070 N N . LEU A 1 144 ? 10.476 -14.264 -14.996 1.00 95.62 144 LEU A N 1
ATOM 1071 C CA . LEU A 1 144 ? 11.069 -13.911 -13.709 1.00 95.62 144 LEU A CA 1
ATOM 1072 C C . LEU A 1 144 ? 10.036 -13.974 -12.567 1.00 95.62 144 LEU A C 1
ATOM 1074 O O . LEU A 1 144 ? 9.772 -12.959 -11.919 1.00 95.62 144 LEU A O 1
ATOM 1078 N N . PRO A 1 145 ? 9.459 -15.155 -12.282 1.00 94.56 145 PRO A N 1
ATOM 1079 C CA . PRO A 1 145 ? 8.325 -15.288 -11.367 1.00 94.56 145 PRO A CA 1
ATOM 1080 C C . PRO A 1 145 ? 8.640 -14.968 -9.895 1.00 94.56 145 PRO A C 1
ATOM 1082 O O . PRO A 1 145 ? 7.713 -14.793 -9.117 1.00 94.56 145 PRO A O 1
ATOM 1085 N N . GLU A 1 146 ? 9.916 -14.891 -9.506 1.00 95.50 146 GLU A N 1
ATOM 1086 C CA . GLU A 1 146 ? 10.366 -14.640 -8.122 1.00 95.50 146 GLU A CA 1
ATOM 1087 C C . GLU A 1 146 ? 11.299 -13.413 -8.006 1.00 95.50 146 GLU A C 1
ATOM 1089 O O . GLU A 1 146 ? 11.979 -13.223 -6.993 1.00 95.50 146 GLU A O 1
ATOM 1094 N N . SER A 1 147 ? 11.371 -12.581 -9.055 1.00 96.44 147 SER A N 1
ATOM 1095 C CA . SER A 1 147 ? 12.298 -11.444 -9.126 1.00 96.44 147 SER A CA 1
ATOM 1096 C C . SER A 1 147 ? 11.776 -10.218 -8.377 1.00 96.44 147 SER A C 1
ATOM 1098 O O . SER A 1 147 ? 10.839 -9.553 -8.817 1.00 96.44 147 SER A O 1
ATOM 1100 N N . LEU A 1 148 ? 12.442 -9.864 -7.275 1.00 95.06 148 LEU A N 1
ATOM 1101 C CA . LEU A 1 148 ? 12.148 -8.646 -6.511 1.00 95.06 148 LEU A CA 1
ATOM 1102 C C . LEU A 1 148 ? 12.387 -7.343 -7.304 1.00 95.06 148 LEU A C 1
ATOM 1104 O O . LEU A 1 148 ? 11.564 -6.434 -7.184 1.00 95.06 148 LEU A O 1
ATOM 1108 N N . PRO A 1 149 ? 13.431 -7.217 -8.152 1.00 94.31 149 PRO A N 1
ATOM 1109 C CA . PRO A 1 149 ? 13.552 -6.064 -9.046 1.00 94.31 149 PRO A CA 1
ATOM 1110 C C . PRO A 1 149 ? 12.352 -5.896 -9.979 1.00 94.31 149 PRO A C 1
ATOM 1112 O O . PRO A 1 149 ? 11.877 -4.779 -10.186 1.00 94.31 149 PRO A O 1
ATOM 1115 N N . LEU A 1 150 ? 11.817 -7.006 -10.499 1.00 97.31 150 LEU A N 1
ATOM 1116 C CA . LEU A 1 150 ? 10.609 -6.962 -11.314 1.00 97.31 150 LEU A CA 1
ATOM 1117 C C . LEU A 1 150 ? 9.391 -6.560 -10.480 1.00 97.31 150 LEU A C 1
ATOM 1119 O O . LEU A 1 150 ? 8.634 -5.710 -10.933 1.00 97.31 150 LEU A O 1
ATOM 1123 N N . ALA A 1 151 ? 9.222 -7.095 -9.268 1.00 97.06 151 ALA A N 1
ATOM 1124 C CA . ALA A 1 151 ? 8.151 -6.667 -8.365 1.00 97.06 151 ALA A CA 1
ATOM 1125 C C . ALA A 1 151 ? 8.183 -5.142 -8.140 1.00 97.06 151 ALA A C 1
ATOM 1127 O O . ALA A 1 151 ? 7.190 -4.453 -8.368 1.00 97.06 151 ALA A O 1
ATOM 1128 N N . ALA A 1 152 ? 9.360 -4.577 -7.850 1.00 95.00 152 ALA A N 1
ATOM 1129 C CA . ALA A 1 152 ? 9.531 -3.130 -7.720 1.00 95.00 152 ALA A CA 1
ATOM 1130 C C . ALA A 1 152 ? 9.208 -2.361 -9.018 1.00 95.00 152 ALA A C 1
ATOM 1132 O O . ALA A 1 152 ? 8.685 -1.244 -8.964 1.00 95.00 152 ALA A O 1
ATOM 1133 N N . ALA A 1 153 ? 9.513 -2.937 -10.185 1.00 96.62 153 ALA A N 1
ATOM 1134 C CA . ALA A 1 153 ? 9.157 -2.358 -11.476 1.00 96.62 153 ALA A CA 1
ATOM 1135 C C . ALA A 1 153 ? 7.640 -2.335 -11.701 1.00 96.62 153 ALA A C 1
ATOM 1137 O O . ALA A 1 153 ? 7.097 -1.315 -12.131 1.00 96.62 153 ALA A O 1
ATOM 1138 N N . LEU A 1 154 ? 6.961 -3.441 -11.392 1.00 97.75 154 LEU A N 1
ATOM 1139 C CA . LEU A 1 154 ? 5.512 -3.586 -11.505 1.00 97.75 154 LEU A CA 1
ATOM 1140 C C . LEU A 1 154 ? 4.794 -2.619 -10.557 1.00 97.75 154 LEU A C 1
ATOM 1142 O O . LEU A 1 154 ? 3.893 -1.916 -11.017 1.00 97.75 154 LEU A O 1
ATOM 1146 N N . ARG A 1 155 ? 5.267 -2.475 -9.310 1.00 96.81 155 ARG A N 1
ATOM 1147 C CA . ARG A 1 155 ? 4.736 -1.508 -8.335 1.00 96.81 155 ARG A CA 1
ATOM 1148 C C . ARG A 1 155 ? 4.770 -0.078 -8.852 1.00 96.81 155 ARG A C 1
ATOM 1150 O O . ARG A 1 155 ? 3.749 0.601 -8.923 1.00 96.81 155 ARG A O 1
ATOM 1157 N N . ARG A 1 156 ? 5.944 0.368 -9.313 1.00 95.06 156 ARG A N 1
ATOM 1158 C CA . ARG A 1 156 ? 6.125 1.712 -9.893 1.00 95.06 156 ARG A CA 1
ATOM 1159 C C . ARG A 1 156 ? 5.252 1.922 -11.127 1.00 95.06 156 ARG A C 1
ATOM 1161 O O . ARG A 1 156 ? 4.747 3.024 -11.352 1.00 95.06 156 ARG A O 1
ATOM 1168 N N . GLY A 1 157 ? 5.062 0.878 -11.931 1.00 95.75 157 GLY A N 1
ATOM 1169 C CA . GLY A 1 157 ? 4.133 0.914 -13.052 1.00 95.75 157 GLY A CA 1
ATOM 1170 C C . GLY A 1 157 ? 2.684 1.057 -12.607 1.00 95.75 157 GLY A C 1
ATOM 1171 O O . GLY A 1 157 ? 1.967 1.896 -13.152 1.00 95.75 157 GLY A O 1
ATOM 1172 N N . ALA A 1 158 ? 2.263 0.311 -11.585 1.00 95.81 158 ALA A N 1
ATOM 1173 C CA . ALA A 1 158 ? 0.926 0.411 -11.016 1.00 95.81 158 ALA A CA 1
ATOM 1174 C C . ALA A 1 158 ? 0.660 1.817 -10.458 1.00 95.81 158 ALA A C 1
ATOM 1176 O O . ALA A 1 158 ? -0.352 2.430 -10.800 1.00 95.81 158 ALA A O 1
ATOM 1177 N N . GLU A 1 159 ? 1.598 2.380 -9.693 1.00 92.62 159 GLU A N 1
ATOM 1178 C CA . GLU A 1 159 ? 1.548 3.760 -9.195 1.00 92.62 159 GLU A CA 1
ATOM 1179 C C . GLU A 1 159 ? 1.411 4.779 -10.336 1.00 92.62 159 GLU A C 1
ATOM 1181 O O . GLU A 1 159 ? 0.515 5.629 -10.315 1.00 92.62 159 GLU A O 1
ATOM 1186 N N . THR A 1 160 ? 2.257 4.664 -11.364 1.00 92.38 160 THR A N 1
ATOM 1187 C CA . THR A 1 160 ? 2.263 5.577 -12.516 1.00 92.38 160 THR A CA 1
ATOM 1188 C C . THR A 1 160 ? 0.943 5.509 -13.284 1.00 92.38 160 THR A C 1
ATOM 1190 O O . THR A 1 160 ? 0.360 6.538 -13.627 1.00 92.38 160 THR A O 1
ATOM 1193 N N . LEU A 1 161 ? 0.431 4.303 -13.538 1.00 92.19 161 LEU A N 1
ATOM 1194 C CA . LEU A 1 161 ? -0.826 4.096 -14.258 1.00 92.19 161 LEU A CA 1
ATOM 1195 C C . LEU A 1 161 ? -2.037 4.536 -13.432 1.00 92.19 161 LEU A C 1
ATOM 1197 O O . LEU A 1 161 ? -2.963 5.130 -13.988 1.00 92.19 161 LEU A O 1
ATOM 1201 N N . ARG A 1 162 ? -2.015 4.327 -12.112 1.00 90.81 162 ARG A N 1
ATOM 1202 C CA . ARG A 1 162 ? -3.040 4.831 -11.190 1.00 90.81 162 ARG A CA 1
ATOM 1203 C C . ARG A 1 162 ? -3.091 6.357 -11.201 1.00 90.81 162 ARG A C 1
ATOM 1205 O O . ARG A 1 162 ? -4.176 6.910 -11.346 1.00 90.81 162 ARG A O 1
ATOM 1212 N N . ALA A 1 163 ? -1.943 7.034 -11.140 1.00 88.25 163 ALA A N 1
ATOM 1213 C CA . ALA A 1 163 ? -1.867 8.497 -11.210 1.00 88.25 163 ALA A CA 1
ATOM 1214 C C . ALA A 1 163 ? -2.380 9.073 -12.546 1.00 88.25 163 ALA A C 1
ATOM 1216 O O . ALA A 1 163 ? -2.733 10.248 -12.626 1.00 88.25 163 ALA A O 1
ATOM 1217 N N . ARG A 1 164 ? -2.435 8.247 -13.597 1.00 88.69 164 ARG A N 1
ATOM 1218 C CA . ARG A 1 164 ? -2.991 8.580 -14.918 1.00 88.69 164 ARG A CA 1
ATOM 1219 C C . ARG A 1 164 ? -4.470 8.196 -15.073 1.00 88.69 164 ARG A C 1
ATOM 1221 O O . ARG A 1 164 ? -5.016 8.341 -16.161 1.00 88.69 164 ARG A O 1
ATOM 1228 N N . GLY A 1 165 ? -5.106 7.647 -14.036 1.00 88.75 165 GLY A N 1
ATOM 1229 C CA . GLY A 1 165 ? -6.488 7.149 -14.082 1.00 88.75 165 GLY A CA 1
ATOM 1230 C C . GLY A 1 165 ? -6.660 5.800 -14.796 1.00 88.75 165 GLY A C 1
ATOM 1231 O O . GLY A 1 165 ? -7.778 5.313 -14.957 1.00 88.75 165 GLY A O 1
ATOM 1232 N N . SER A 1 166 ? -5.569 5.146 -15.209 1.00 90.50 166 SER A N 1
ATOM 1233 C CA . SER A 1 166 ? -5.586 3.826 -15.856 1.00 90.50 166 SER A CA 1
ATOM 1234 C C . SER A 1 166 ? -5.702 2.694 -14.827 1.00 90.50 166 SER A C 1
ATOM 1236 O O . SER A 1 166 ? -4.871 1.786 -14.781 1.00 90.50 166 SER A O 1
ATOM 1238 N N . HIS A 1 167 ? -6.749 2.734 -13.997 1.00 92.12 167 HIS A N 1
ATOM 1239 C CA . HIS A 1 167 ? -6.905 1.848 -12.839 1.00 92.12 167 HIS A CA 1
ATOM 1240 C C . HIS A 1 167 ? -6.901 0.356 -13.197 1.00 92.12 167 HIS A C 1
ATOM 1242 O O . HIS A 1 167 ? -6.290 -0.435 -12.490 1.00 92.12 167 HIS A O 1
ATOM 1248 N N . ARG A 1 168 ? -7.494 -0.034 -14.335 1.00 91.38 168 ARG A N 1
ATOM 1249 C CA . ARG A 1 168 ? -7.500 -1.439 -14.789 1.00 91.38 168 ARG A CA 1
ATOM 1250 C C . ARG A 1 168 ? -6.095 -1.996 -15.026 1.00 91.38 168 ARG A C 1
ATOM 1252 O O . ARG A 1 168 ? -5.808 -3.118 -14.626 1.00 91.38 168 ARG A O 1
ATOM 1259 N N . LEU A 1 169 ? -5.224 -1.221 -15.675 1.00 93.31 169 LEU A N 1
ATOM 1260 C CA . LEU A 1 169 ? -3.845 -1.650 -15.924 1.00 93.31 169 LEU A CA 1
ATOM 1261 C C . LEU A 1 169 ? -3.012 -1.606 -14.638 1.00 93.31 169 LEU A C 1
ATOM 1263 O O . LEU A 1 169 ? -2.168 -2.474 -14.439 1.00 93.31 169 LEU A O 1
ATOM 1267 N N . ALA A 1 170 ? -3.279 -0.636 -13.756 1.00 95.56 170 ALA A N 1
ATOM 1268 C CA . ALA A 1 170 ? -2.632 -0.551 -12.451 1.00 95.56 170 ALA A CA 1
ATOM 1269 C C . ALA A 1 170 ? -2.936 -1.778 -11.577 1.00 95.56 170 ALA A C 1
ATOM 1271 O O . ALA A 1 170 ? -2.007 -2.397 -11.069 1.00 95.56 170 ALA A O 1
ATOM 1272 N N . VAL A 1 171 ? -4.210 -2.183 -11.488 1.00 96.88 171 VAL A N 1
ATOM 1273 C CA . VAL A 1 171 ? -4.621 -3.418 -10.798 1.00 96.88 171 VAL A CA 1
ATOM 1274 C C . VAL A 1 171 ? -3.906 -4.627 -11.393 1.00 96.88 171 VAL A C 1
ATOM 1276 O O . VAL A 1 171 ? -3.340 -5.424 -10.655 1.00 96.88 171 VAL A O 1
ATOM 1279 N N . ALA A 1 172 ? -3.865 -4.750 -12.722 1.00 96.25 172 ALA A N 1
ATOM 1280 C CA . ALA A 1 172 ? -3.204 -5.886 -13.358 1.00 96.25 172 ALA A CA 1
ATOM 1281 C C . ALA A 1 172 ? -1.705 -5.971 -13.008 1.00 96.25 172 ALA A C 1
ATOM 1283 O O . ALA A 1 172 ? -1.218 -7.059 -12.715 1.00 96.25 172 ALA A O 1
ATOM 1284 N N . LEU A 1 173 ? -0.979 -4.845 -12.999 1.00 97.06 173 LEU A N 1
ATOM 1285 C CA . LEU A 1 173 ? 0.425 -4.825 -12.565 1.00 97.06 173 LEU A CA 1
ATOM 1286 C C . LEU A 1 173 ? 0.583 -5.179 -11.082 1.00 97.06 173 LEU A C 1
ATOM 1288 O O . LEU A 1 173 ? 1.461 -5.977 -10.761 1.00 97.06 173 LEU A O 1
ATOM 1292 N N . GLY A 1 174 ? -0.283 -4.655 -10.210 1.00 97.25 174 GLY A N 1
ATOM 1293 C CA . GLY A 1 174 ? -0.278 -5.002 -8.786 1.00 97.25 174 GLY A CA 1
ATOM 1294 C C . GLY A 1 174 ? -0.527 -6.495 -8.549 1.00 97.25 174 GLY A C 1
ATOM 1295 O O . GLY A 1 174 ? 0.179 -7.115 -7.764 1.00 97.25 174 GLY A O 1
ATOM 1296 N N . VAL A 1 175 ? -1.436 -7.120 -9.308 1.00 98.12 175 VAL A N 1
ATOM 1297 C CA . VAL A 1 175 ? -1.683 -8.573 -9.249 1.00 98.12 175 VAL A CA 1
ATOM 1298 C C . VAL A 1 175 ? -0.468 -9.383 -9.719 1.00 98.12 175 VAL A C 1
ATOM 1300 O O . VAL A 1 175 ? -0.160 -10.419 -9.128 1.00 98.12 175 VAL A O 1
ATOM 1303 N N . PHE A 1 176 ? 0.254 -8.933 -10.753 1.00 97.75 176 PHE A N 1
ATOM 1304 C CA . PHE A 1 176 ? 1.503 -9.589 -11.162 1.00 97.75 176 PHE A CA 1
ATOM 1305 C C . PHE A 1 176 ? 2.589 -9.475 -10.090 1.00 97.75 176 PHE A C 1
ATOM 1307 O O . PHE A 1 176 ? 3.281 -10.454 -9.822 1.00 97.75 176 PHE A O 1
ATOM 1314 N N . GLU A 1 177 ? 2.722 -8.310 -9.461 1.00 97.88 177 GLU A N 1
ATOM 1315 C CA . GLU A 1 177 ? 3.641 -8.103 -8.342 1.00 97.88 177 GLU A CA 1
ATOM 1316 C C . GLU A 1 177 ? 3.260 -8.990 -7.144 1.00 97.88 177 GLU A C 1
ATOM 1318 O O . GLU A 1 177 ? 4.117 -9.660 -6.568 1.00 97.88 177 GLU A O 1
ATOM 1323 N N . LEU A 1 178 ? 1.965 -9.089 -6.830 1.00 97.81 178 LEU A N 1
ATOM 1324 C CA . LEU A 1 178 ? 1.455 -9.921 -5.744 1.00 97.81 178 LEU A CA 1
ATOM 1325 C C . LEU A 1 178 ? 1.765 -11.396 -5.997 1.00 97.81 178 LEU A C 1
ATOM 1327 O O . LEU A 1 178 ? 2.150 -12.122 -5.084 1.00 97.81 178 LEU A O 1
ATOM 1331 N N . ALA A 1 179 ? 1.660 -11.847 -7.249 1.00 97.56 179 ALA A N 1
ATOM 1332 C CA . ALA A 1 179 ? 2.031 -13.204 -7.629 1.00 97.56 179 ALA A CA 1
ATOM 1333 C C . ALA A 1 179 ? 3.524 -13.503 -7.396 1.00 97.56 179 ALA A C 1
ATOM 1335 O O . ALA A 1 179 ? 3.857 -14.653 -7.113 1.00 97.56 179 ALA A O 1
ATOM 1336 N N . ILE A 1 180 ? 4.409 -12.503 -7.493 1.00 97.44 180 ILE A N 1
ATOM 1337 C CA . ILE A 1 180 ? 5.834 -12.657 -7.162 1.00 97.44 180 ILE A CA 1
ATOM 1338 C C . ILE A 1 180 ? 5.997 -12.833 -5.650 1.00 97.44 180 ILE A C 1
ATOM 1340 O O . ILE A 1 180 ? 6.625 -13.797 -5.215 1.00 97.44 180 ILE A O 1
ATOM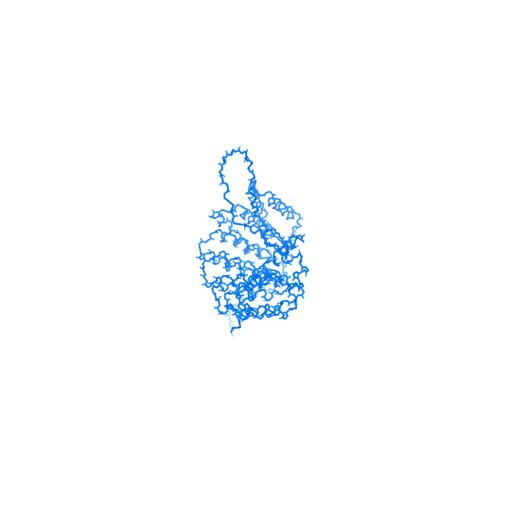 1344 N N . HIS A 1 181 ? 5.391 -11.956 -4.847 1.00 97.12 181 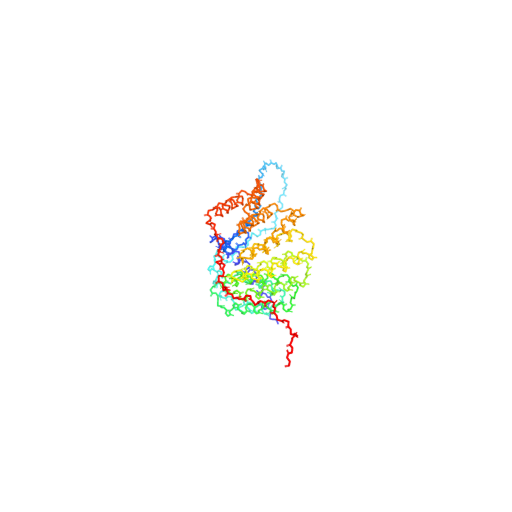HIS A N 1
ATOM 1345 C CA . HIS A 1 181 ? 5.479 -12.039 -3.386 1.00 97.12 181 HIS A CA 1
ATOM 1346 C C . HIS A 1 181 ? 4.865 -13.331 -2.832 1.00 97.12 181 HIS A C 1
ATOM 1348 O O . HIS A 1 181 ? 5.514 -14.020 -2.050 1.00 97.12 181 HIS A O 1
ATOM 1354 N N . ARG A 1 182 ? 3.694 -13.746 -3.334 1.00 95.50 182 ARG A N 1
ATOM 1355 C CA . ARG A 1 182 ? 3.050 -15.020 -2.964 1.00 95.50 182 ARG A CA 1
ATOM 1356 C C . ARG A 1 182 ? 3.896 -16.249 -3.291 1.00 95.50 182 ARG A C 1
ATOM 1358 O O . ARG A 1 182 ? 3.805 -17.244 -2.585 1.00 95.50 182 ARG A O 1
ATOM 1365 N N . ARG A 1 183 ? 4.668 -16.230 -4.386 1.00 96.19 183 ARG A N 1
ATOM 1366 C CA . ARG A 1 183 ? 5.548 -17.362 -4.729 1.00 96.19 183 ARG A CA 1
ATOM 1367 C C . ARG A 1 183 ? 6.735 -17.464 -3.792 1.00 96.19 183 ARG A C 1
ATOM 1369 O O . ARG A 1 183 ? 7.145 -18.574 -3.477 1.00 96.19 183 ARG A O 1
ATOM 1376 N N . ARG A 1 184 ? 7.300 -16.320 -3.406 1.00 95.56 184 ARG A N 1
ATOM 1377 C CA . ARG A 1 184 ? 8.443 -16.289 -2.498 1.00 95.56 184 ARG A CA 1
ATOM 1378 C C . ARG A 1 184 ? 8.036 -16.626 -1.067 1.00 95.56 184 ARG A C 1
ATOM 1380 O O . ARG A 1 184 ? 8.776 -17.345 -0.409 1.00 95.56 184 ARG A O 1
ATOM 1387 N N . ASP A 1 185 ? 6.884 -16.110 -0.630 1.00 93.81 185 ASP A N 1
ATOM 1388 C CA . ASP A 1 185 ? 6.306 -16.300 0.710 1.00 93.81 185 ASP A CA 1
ATOM 1389 C C . ASP A 1 185 ? 7.338 -16.099 1.839 1.00 93.81 185 ASP A C 1
ATOM 1391 O O . ASP A 1 185 ? 7.343 -16.817 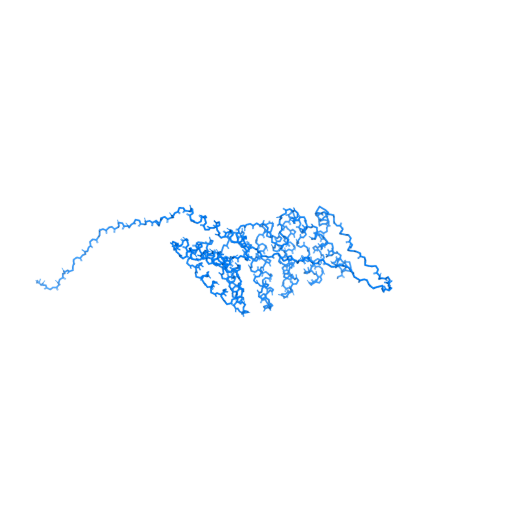2.834 1.00 93.81 185 ASP A O 1
ATOM 1395 N N . ASP A 1 186 ? 8.264 -15.151 1.655 1.00 93.00 186 ASP A N 1
ATOM 1396 C CA . ASP A 1 186 ? 9.390 -14.888 2.562 1.00 93.00 186 ASP A CA 1
ATOM 1397 C C . ASP A 1 186 ? 9.306 -13.527 3.264 1.00 93.00 186 ASP A C 1
ATOM 1399 O O . ASP A 1 186 ? 10.024 -13.289 4.235 1.00 93.00 186 ASP A O 1
ATOM 1403 N N . ASP A 1 187 ? 8.428 -12.646 2.785 1.00 95.56 187 ASP A N 1
ATOM 1404 C CA . ASP A 1 187 ? 8.227 -11.298 3.308 1.00 95.56 187 ASP A CA 1
ATOM 1405 C C . ASP A 1 187 ? 6.715 -10.978 3.380 1.00 95.56 187 ASP A C 1
ATOM 1407 O O . ASP A 1 187 ? 6.103 -10.554 2.382 1.00 95.56 187 ASP A O 1
ATOM 1411 N N . PRO A 1 188 ? 6.072 -11.214 4.542 1.00 95.81 188 PRO A N 1
ATOM 1412 C CA . PRO A 1 188 ? 4.655 -10.914 4.725 1.00 95.81 188 PRO A CA 1
ATOM 1413 C C . PRO A 1 188 ? 4.367 -9.409 4.655 1.00 95.81 188 PRO A C 1
ATOM 1415 O O . PRO A 1 188 ? 3.293 -9.023 4.192 1.00 95.81 188 PRO A O 1
ATOM 1418 N N . ASP A 1 189 ? 5.318 -8.553 5.044 1.00 95.94 189 ASP A N 1
ATOM 1419 C CA . ASP A 1 189 ? 5.158 -7.098 4.979 1.00 95.94 189 ASP A CA 1
ATOM 1420 C C . ASP A 1 189 ? 5.166 -6.599 3.531 1.00 95.94 189 ASP A C 1
ATOM 1422 O O . ASP A 1 189 ? 4.357 -5.743 3.174 1.00 95.94 189 ASP A O 1
ATOM 1426 N N . ALA A 1 190 ? 6.016 -7.158 2.666 1.00 95.56 190 ALA A N 1
ATOM 1427 C CA . ALA A 1 190 ? 5.999 -6.834 1.241 1.00 95.56 190 ALA A CA 1
ATOM 1428 C C . ALA A 1 190 ? 4.688 -7.268 0.564 1.00 95.56 190 ALA A C 1
ATOM 1430 O O . ALA A 1 190 ? 4.121 -6.516 -0.233 1.00 95.56 190 ALA A O 1
ATOM 1431 N N . THR A 1 191 ? 4.169 -8.448 0.921 1.00 97.50 191 THR A N 1
ATOM 1432 C CA . THR A 1 191 ? 2.867 -8.938 0.437 1.00 97.50 191 THR A CA 1
ATOM 1433 C C . THR A 1 191 ? 1.730 -8.016 0.886 1.00 97.50 191 THR A C 1
ATOM 1435 O O . THR A 1 191 ? 0.914 -7.590 0.067 1.00 97.50 191 THR A O 1
ATOM 1438 N N . ALA A 1 192 ? 1.700 -7.643 2.169 1.00 96.56 192 ALA A N 1
ATOM 1439 C CA . ALA A 1 192 ? 0.693 -6.739 2.715 1.00 96.56 192 ALA A CA 1
ATOM 1440 C C . ALA A 1 192 ? 0.791 -5.319 2.130 1.00 96.56 192 ALA A C 1
ATOM 1442 O O . ALA A 1 192 ? -0.235 -4.700 1.852 1.00 96.56 192 ALA A O 1
ATOM 1443 N N . ALA A 1 193 ? 2.003 -4.806 1.891 1.00 95.75 193 ALA A N 1
ATOM 1444 C CA . ALA A 1 193 ? 2.209 -3.508 1.252 1.00 95.75 193 ALA A CA 1
ATOM 1445 C C . ALA A 1 193 ? 1.655 -3.484 -0.181 1.00 95.75 193 ALA A C 1
ATOM 1447 O O . ALA A 1 193 ? 0.954 -2.544 -0.551 1.00 95.75 193 ALA A O 1
ATOM 1448 N N . ASN A 1 194 ? 1.893 -4.544 -0.959 1.00 97.88 194 ASN A N 1
ATOM 1449 C CA . ASN A 1 194 ? 1.292 -4.697 -2.282 1.00 97.88 194 ASN A CA 1
ATOM 1450 C C . ASN A 1 194 ? -0.245 -4.712 -2.213 1.00 97.88 194 ASN A C 1
ATOM 1452 O O . ASN A 1 194 ? -0.913 -3.969 -2.935 1.00 97.88 194 ASN A O 1
ATOM 1456 N N . LEU A 1 195 ? -0.811 -5.520 -1.312 1.00 98.31 195 LEU A N 1
ATOM 1457 C CA . LEU A 1 195 ? -2.259 -5.595 -1.114 1.00 98.31 195 LEU A CA 1
ATOM 1458 C C . LEU A 1 195 ? -2.848 -4.238 -0.705 1.00 98.31 195 LEU A C 1
ATOM 1460 O O . LEU A 1 195 ? -3.928 -3.877 -1.170 1.00 98.31 195 LEU A O 1
ATOM 1464 N N . ALA A 1 196 ? -2.126 -3.444 0.088 1.00 95.50 196 ALA A N 1
ATOM 1465 C CA . ALA A 1 196 ? -2.518 -2.079 0.423 1.00 95.50 196 ALA A CA 1
ATOM 1466 C C . ALA A 1 196 ? -2.514 -1.143 -0.805 1.00 95.50 196 ALA A C 1
ATOM 1468 O O . ALA A 1 196 ? -3.420 -0.317 -0.952 1.00 95.50 196 ALA A O 1
ATOM 1469 N N . ASP A 1 197 ? -1.553 -1.287 -1.721 1.00 95.19 197 ASP A N 1
ATOM 1470 C CA . ASP A 1 197 ? -1.515 -0.528 -2.978 1.00 95.19 197 ASP A CA 1
ATOM 1471 C C . ASP A 1 197 ? -2.654 -0.925 -3.939 1.00 95.19 197 ASP A C 1
ATOM 1473 O O . ASP A 1 197 ? -3.291 -0.058 -4.561 1.00 95.19 197 ASP A O 1
ATOM 1477 N N . LEU A 1 198 ? -2.974 -2.221 -4.024 1.00 97.75 198 LEU A N 1
ATOM 1478 C CA . LEU A 1 198 ? -4.150 -2.725 -4.742 1.00 97.75 198 LEU A CA 1
ATOM 1479 C C . LEU A 1 198 ? -5.446 -2.184 -4.130 1.00 97.75 198 LEU A C 1
ATOM 1481 O O . LEU A 1 198 ? -6.259 -1.592 -4.845 1.00 97.75 198 LEU A O 1
ATOM 1485 N N . ALA A 1 199 ? -5.595 -2.277 -2.809 1.00 95.94 199 ALA A N 1
ATOM 1486 C CA . ALA A 1 199 ? -6.721 -1.727 -2.063 1.00 95.94 199 ALA A CA 1
ATOM 1487 C C . ALA A 1 199 ? -6.887 -0.221 -2.317 1.00 95.94 199 ALA A C 1
ATOM 1489 O O . ALA A 1 199 ? -7.989 0.251 -2.592 1.00 95.94 199 ALA A O 1
ATOM 1490 N N . ALA A 1 200 ? -5.803 0.556 -2.321 1.00 91.25 200 ALA A N 1
ATOM 1491 C CA . ALA A 1 200 ? -5.865 1.978 -2.650 1.00 91.25 200 ALA A CA 1
ATOM 1492 C C . ALA A 1 200 ? -6.328 2.223 -4.102 1.00 91.25 200 ALA A C 1
ATOM 1494 O O . ALA A 1 200 ? -7.037 3.194 -4.379 1.00 91.25 200 ALA A O 1
ATOM 1495 N N . THR A 1 201 ? -5.968 1.337 -5.033 1.00 93.50 201 THR A N 1
ATOM 1496 C CA . THR A 1 201 ? -6.424 1.391 -6.431 1.00 93.50 201 THR A CA 1
ATOM 1497 C C . THR A 1 201 ? -7.908 1.032 -6.572 1.00 93.50 201 THR A C 1
ATOM 1499 O O . THR A 1 201 ? -8.616 1.664 -7.360 1.00 93.50 201 THR A O 1
ATOM 1502 N N . TYR A 1 202 ? -8.408 0.061 -5.808 1.00 95.75 202 TYR A N 1
ATOM 1503 C CA . TYR A 1 202 ? -9.829 -0.302 -5.774 1.00 95.75 202 TYR A CA 1
ATOM 1504 C C . TYR A 1 202 ? -10.690 0.744 -5.069 1.00 95.75 202 TYR A C 1
ATOM 1506 O O . TYR A 1 202 ? -11.752 1.113 -5.575 1.00 95.75 202 TYR A O 1
ATOM 1514 N N . ARG A 1 203 ? -10.203 1.313 -3.962 1.00 91.50 203 ARG A N 1
ATOM 1515 C CA . ARG A 1 203 ? -10.875 2.403 -3.247 1.00 91.50 203 ARG A CA 1
ATOM 1516 C C . ARG A 1 203 ? -11.039 3.638 -4.132 1.00 91.50 203 ARG A C 1
ATOM 1518 O O . ARG A 1 203 ? -12.115 4.226 -4.141 1.00 91.50 203 ARG A O 1
ATOM 1525 N N . ALA A 1 204 ? -10.034 3.982 -4.944 1.00 88.38 204 ALA A N 1
ATOM 1526 C CA . ALA A 1 204 ? -10.137 5.067 -5.928 1.00 88.38 204 ALA A CA 1
ATOM 1527 C C . ALA A 1 204 ? -11.228 4.828 -6.995 1.00 88.38 204 ALA A C 1
ATOM 1529 O O . ALA A 1 204 ? -11.725 5.781 -7.589 1.00 88.38 204 ALA A O 1
ATOM 1530 N N . GLN A 1 205 ? -11.622 3.570 -7.219 1.00 91.75 205 GLN A N 1
ATOM 1531 C CA . GLN A 1 205 ? -12.727 3.179 -8.101 1.00 91.75 205 GLN A CA 1
ATOM 1532 C C . GLN A 1 205 ? -14.066 3.021 -7.354 1.00 91.75 205 GLN A C 1
ATOM 1534 O O . GLN A 1 205 ? -15.070 2.681 -7.975 1.00 91.75 205 GLN A O 1
ATOM 1539 N N . GLY A 1 206 ? -14.099 3.239 -6.034 1.00 91.31 206 GLY A N 1
ATOM 1540 C CA . GLY A 1 206 ? -15.279 3.027 -5.189 1.00 91.31 206 GLY A CA 1
ATOM 1541 C C . GLY A 1 206 ? -15.607 1.554 -4.907 1.00 91.31 206 GLY A C 1
ATOM 1542 O O . GLY A 1 206 ? -16.693 1.251 -4.416 1.00 91.31 206 GLY A O 1
ATOM 1543 N N . LEU A 1 207 ? -14.695 0.625 -5.205 1.00 95.38 207 LEU A N 1
ATOM 1544 C CA . LEU A 1 207 ? -14.913 -0.819 -5.072 1.00 95.38 207 LEU A CA 1
ATOM 1545 C C . LEU A 1 207 ? -14.545 -1.305 -3.662 1.00 95.38 207 LEU A C 1
ATOM 1547 O O . LEU A 1 207 ? -13.538 -1.974 -3.471 1.00 95.38 207 LEU A O 1
ATOM 1551 N N . LEU A 1 208 ? -15.358 -0.960 -2.657 1.00 93.75 208 LEU A N 1
ATOM 1552 C CA . LEU A 1 208 ? -15.060 -1.274 -1.247 1.00 93.75 208 LEU A CA 1
ATOM 1553 C C . LEU A 1 208 ? -15.023 -2.779 -0.915 1.00 93.75 208 LEU A C 1
ATOM 1555 O O . LEU A 1 208 ? -14.389 -3.153 0.064 1.00 93.75 208 LEU A O 1
ATOM 1559 N N . HIS A 1 209 ? -15.676 -3.637 -1.705 1.00 95.31 209 HIS A N 1
ATOM 1560 C CA . HIS A 1 209 ? -15.602 -5.092 -1.512 1.00 95.31 209 HIS A CA 1
ATOM 1561 C C . HIS A 1 209 ? -14.214 -5.633 -1.875 1.00 95.31 209 HIS A C 1
ATOM 1563 O O . HIS A 1 209 ? -13.607 -6.302 -1.055 1.00 95.31 209 HIS A O 1
ATOM 1569 N N . GLU A 1 210 ? -13.653 -5.221 -3.016 1.00 97.31 210 GLU A N 1
ATOM 1570 C CA . GLU A 1 210 ? -12.281 -5.575 -3.412 1.00 97.31 210 GLU A CA 1
ATOM 1571 C C . GLU A 1 210 ? -11.237 -5.036 -2.415 1.00 97.31 210 GLU A C 1
ATOM 1573 O O . GLU A 1 210 ? -10.201 -5.651 -2.181 1.00 97.31 210 GLU A O 1
ATOM 1578 N N . VAL A 1 211 ? -11.507 -3.881 -1.788 1.00 97.81 211 VAL A N 1
ATOM 1579 C CA . VAL A 1 211 ? -10.667 -3.351 -0.698 1.00 97.81 211 VAL A CA 1
ATOM 1580 C C . VAL A 1 211 ? -10.675 -4.295 0.504 1.00 97.81 211 VAL A C 1
ATOM 1582 O O . VAL A 1 211 ? -9.617 -4.548 1.076 1.00 97.81 211 VAL A O 1
ATOM 1585 N N . ALA A 1 212 ? -11.851 -4.798 0.890 1.00 96.88 212 ALA A N 1
ATOM 1586 C CA . ALA A 1 212 ? -11.972 -5.769 1.970 1.00 96.88 212 ALA A CA 1
ATOM 1587 C C . ALA A 1 212 ? -11.271 -7.087 1.608 1.00 96.88 212 ALA A C 1
ATOM 1589 O O . ALA A 1 212 ? -10.488 -7.565 2.418 1.00 96.88 212 ALA A O 1
ATOM 1590 N N . ASP A 1 213 ? -11.432 -7.588 0.378 1.00 97.94 213 ASP A N 1
ATOM 1591 C CA . ASP A 1 213 ? -10.766 -8.811 -0.090 1.00 97.94 213 ASP A CA 1
ATOM 1592 C C . ASP A 1 213 ? -9.230 -8.692 -0.020 1.00 97.94 213 ASP A C 1
ATOM 1594 O O . ASP A 1 213 ? -8.550 -9.601 0.460 1.00 97.94 213 ASP A O 1
ATOM 1598 N N . CYS A 1 214 ? -8.661 -7.545 -0.424 1.00 98.19 214 CYS A N 1
ATOM 1599 C CA . CYS A 1 214 ? -7.223 -7.288 -0.278 1.00 98.19 214 CYS A CA 1
ATOM 1600 C C . CYS A 1 214 ? -6.764 -7.311 1.189 1.00 98.19 214 CYS A C 1
ATOM 1602 O O . CYS A 1 214 ? -5.680 -7.809 1.497 1.00 98.19 214 CYS A O 1
ATOM 1604 N N . LEU A 1 215 ? -7.560 -6.749 2.099 1.00 97.94 215 LEU A N 1
ATOM 1605 C CA . LEU A 1 215 ? -7.222 -6.706 3.519 1.00 97.94 215 LEU A CA 1
ATOM 1606 C C . LEU A 1 215 ? -7.422 -8.063 4.206 1.00 97.94 215 LEU A C 1
ATOM 1608 O O . LEU A 1 215 ? -6.615 -8.422 5.059 1.00 97.94 215 LEU A O 1
ATOM 1612 N N . ASP A 1 216 ? -8.436 -8.837 3.822 1.00 98.31 216 ASP A N 1
ATOM 1613 C CA . ASP A 1 216 ? -8.641 -10.205 4.305 1.00 98.31 216 ASP A CA 1
ATOM 1614 C C . ASP A 1 216 ? -7.461 -11.100 3.912 1.00 98.31 216 ASP A C 1
ATOM 1616 O O . ASP A 1 216 ? -6.940 -11.853 4.737 1.00 98.31 216 ASP A O 1
ATOM 1620 N N . GLU A 1 217 ? -6.950 -10.954 2.690 1.00 98.25 217 GLU A N 1
ATOM 1621 C CA . GLU A 1 217 ? -5.746 -11.666 2.268 1.00 98.25 217 GLU A CA 1
ATOM 1622 C C . GLU A 1 217 ? -4.484 -11.208 3.024 1.00 98.25 217 GLU A C 1
ATOM 1624 O O . GLU A 1 217 ? -3.639 -12.031 3.397 1.00 98.25 217 GLU A O 1
ATOM 1629 N N . ALA A 1 218 ? -4.346 -9.907 3.298 1.00 98.19 218 ALA A N 1
ATOM 1630 C CA . ALA A 1 218 ? -3.231 -9.394 4.096 1.00 98.19 218 ALA A CA 1
ATOM 1631 C C . ALA A 1 218 ? -3.301 -9.926 5.538 1.00 98.19 218 ALA A C 1
ATOM 1633 O O . ALA A 1 218 ? -2.278 -10.267 6.135 1.00 98.19 218 ALA A O 1
ATOM 1634 N N . LEU A 1 219 ? -4.511 -10.046 6.089 1.00 98.25 219 LEU A N 1
ATOM 1635 C CA . LEU A 1 219 ? -4.758 -10.642 7.396 1.00 98.25 219 LEU A CA 1
ATOM 1636 C C . LEU A 1 219 ? -4.375 -12.124 7.402 1.00 98.25 219 LEU A C 1
ATOM 1638 O O . LEU A 1 219 ? -3.684 -12.560 8.320 1.00 98.25 219 LEU A O 1
ATOM 1642 N N . GLU A 1 220 ? -4.771 -12.888 6.380 1.00 97.94 220 GLU A N 1
ATOM 1643 C CA . GLU A 1 220 ? -4.393 -14.298 6.249 1.00 97.94 220 GLU A CA 1
ATOM 1644 C C . GLU A 1 220 ? -2.871 -14.461 6.164 1.00 97.94 220 GLU A C 1
ATOM 1646 O O . GLU A 1 220 ? -2.294 -15.312 6.844 1.00 97.94 220 GLU A O 1
ATOM 1651 N N . THR A 1 221 ? -2.212 -13.602 5.385 1.00 97.50 221 THR A N 1
ATOM 1652 C CA . THR A 1 221 ? -0.750 -13.566 5.268 1.00 97.50 221 THR A CA 1
ATOM 1653 C C . THR A 1 221 ? -0.094 -13.352 6.630 1.00 97.50 221 THR A C 1
ATOM 1655 O O . THR A 1 221 ? 0.755 -14.142 7.038 1.00 97.50 221 THR A O 1
ATOM 1658 N N . TYR A 1 222 ? -0.516 -12.336 7.384 1.00 97.81 222 TYR A N 1
ATOM 1659 C CA . TYR A 1 222 ? 0.056 -12.070 8.703 1.00 97.81 222 TYR A CA 1
ATOM 1660 C C . TYR A 1 222 ? -0.259 -13.144 9.746 1.00 97.81 222 TYR A C 1
ATOM 1662 O O . TYR A 1 222 ? 0.585 -13.412 10.600 1.00 97.81 222 TYR A O 1
ATOM 1670 N N . LEU A 1 223 ? -1.433 -13.778 9.680 1.00 97.00 223 LEU A N 1
ATOM 1671 C CA . LEU A 1 223 ? -1.767 -14.917 10.537 1.00 97.00 223 LEU A CA 1
ATOM 1672 C C . LEU A 1 223 ? -0.869 -16.123 10.242 1.00 97.00 223 LEU A C 1
ATOM 1674 O O . LEU A 1 223 ? -0.397 -16.768 11.170 1.00 97.00 223 LEU A O 1
ATOM 1678 N N . ARG A 1 224 ? -0.606 -16.414 8.963 1.00 97.38 224 ARG A N 1
ATOM 1679 C CA . ARG A 1 224 ? 0.250 -17.535 8.542 1.00 97.38 224 ARG A CA 1
ATOM 1680 C C . ARG A 1 224 ? 1.708 -17.363 8.978 1.00 97.38 224 ARG A C 1
ATOM 1682 O O . ARG A 1 224 ? 2.385 -18.355 9.224 1.00 97.38 224 ARG A O 1
ATOM 1689 N N . HIS A 1 225 ? 2.168 -16.116 9.061 1.00 96.62 225 HIS A N 1
ATOM 1690 C CA . HIS A 1 225 ? 3.537 -15.738 9.426 1.00 96.62 225 HIS A CA 1
ATOM 1691 C C . HIS A 1 225 ? 3.697 -15.327 10.901 1.00 96.62 225 HIS A C 1
ATOM 1693 O O . HIS A 1 225 ? 4.717 -14.738 11.254 1.00 96.62 225 HIS A O 1
ATOM 1699 N N . ASP A 1 226 ? 2.706 -15.604 11.760 1.00 95.62 226 ASP A N 1
ATOM 1700 C CA . ASP A 1 226 ? 2.725 -15.274 13.196 1.00 95.62 226 ASP A CA 1
ATOM 1701 C C . ASP A 1 226 ? 3.123 -13.808 13.476 1.00 95.62 226 ASP A C 1
ATOM 1703 O O . ASP A 1 226 ? 3.948 -13.509 14.343 1.00 95.62 226 ASP A O 1
ATOM 1707 N N . HIS A 1 227 ? 2.542 -12.868 12.720 1.00 95.06 227 HIS A N 1
ATOM 1708 C CA . HIS A 1 227 ? 2.899 -11.449 12.757 1.00 95.06 227 HIS A CA 1
ATOM 1709 C C . HIS A 1 227 ? 1.819 -10.599 13.467 1.00 95.06 227 HIS A C 1
ATOM 1711 O O . HIS A 1 227 ? 0.998 -9.943 12.811 1.00 95.06 227 HIS A O 1
ATOM 1717 N N . PRO A 1 228 ? 1.790 -10.557 14.816 1.00 95.06 228 PRO A N 1
ATOM 1718 C CA . PRO A 1 228 ? 0.649 -10.045 15.584 1.00 95.06 228 PRO A CA 1
ATOM 1719 C C . PRO A 1 228 ? 0.410 -8.542 15.390 1.00 95.06 228 PRO A C 1
ATOM 1721 O O . PRO A 1 228 ? -0.735 -8.093 15.351 1.00 95.06 228 PRO A O 1
ATOM 1724 N N . ALA A 1 229 ? 1.473 -7.756 15.187 1.00 94.25 229 ALA A N 1
ATOM 1725 C CA . ALA A 1 229 ? 1.346 -6.332 14.881 1.00 94.25 229 ALA A CA 1
ATOM 1726 C C . ALA A 1 229 ? 0.656 -6.097 13.525 1.00 94.25 229 ALA A C 1
ATOM 1728 O O . ALA A 1 229 ? -0.148 -5.175 13.392 1.00 94.25 229 ALA A O 1
ATOM 1729 N N . GLY A 1 230 ? 0.948 -6.943 12.531 1.00 95.19 230 GLY A N 1
ATOM 1730 C CA . GLY A 1 230 ? 0.283 -6.917 11.227 1.00 95.19 230 GLY A CA 1
ATOM 1731 C C . GLY A 1 230 ? -1.190 -7.288 11.353 1.00 95.19 230 GLY A C 1
ATOM 1732 O O . GLY A 1 230 ? -2.046 -6.542 10.892 1.00 95.19 230 GLY A O 1
ATOM 1733 N N . VAL A 1 231 ? -1.496 -8.362 12.087 1.00 97.81 231 VAL A N 1
ATOM 1734 C CA . VAL A 1 231 ? -2.874 -8.796 12.378 1.00 97.81 231 VAL A CA 1
ATOM 1735 C C . VAL A 1 231 ? -3.702 -7.675 13.015 1.00 97.81 231 VAL A C 1
ATOM 1737 O O . VAL A 1 231 ? -4.793 -7.369 12.534 1.00 97.81 231 VAL A O 1
ATOM 1740 N N . ALA A 1 232 ? -3.187 -7.028 14.067 1.00 96.94 232 ALA A N 1
ATOM 1741 C CA . ALA A 1 232 ? -3.903 -5.961 14.767 1.00 96.94 232 ALA A CA 1
ATOM 1742 C C . ALA A 1 232 ? -4.206 -4.761 13.854 1.00 96.94 232 ALA A C 1
ATOM 1744 O O . ALA A 1 232 ? -5.326 -4.243 13.846 1.00 96.94 232 ALA A O 1
ATOM 1745 N N . ARG A 1 233 ? -3.220 -4.345 13.047 1.00 96.38 233 ARG A N 1
ATOM 1746 C CA . ARG A 1 233 ? -3.365 -3.243 12.086 1.00 96.38 233 ARG A CA 1
ATOM 1747 C C . ARG A 1 233 ? -4.374 -3.584 10.990 1.00 96.38 233 ARG A C 1
ATOM 1749 O O . ARG A 1 233 ? -5.297 -2.805 10.773 1.00 96.38 233 ARG A O 1
ATOM 1756 N N . THR A 1 234 ? -4.263 -4.758 10.373 1.00 97.62 234 THR A N 1
ATOM 1757 C CA . THR A 1 234 ? -5.155 -5.159 9.278 1.00 97.62 234 THR A CA 1
ATOM 1758 C C . THR A 1 234 ? -6.600 -5.341 9.742 1.00 97.62 234 THR A C 1
ATOM 1760 O O . THR A 1 234 ? -7.522 -4.930 9.043 1.00 97.62 234 THR A O 1
ATOM 1763 N N . LEU A 1 235 ? -6.829 -5.872 10.950 1.00 98.19 235 LEU A N 1
ATOM 1764 C CA . LEU A 1 235 ? -8.176 -5.943 11.533 1.00 98.19 235 LEU A CA 1
ATOM 1765 C C . LEU A 1 235 ? -8.789 -4.551 11.746 1.00 98.19 235 LEU A C 1
ATOM 1767 O O . LEU A 1 235 ? -9.984 -4.359 11.507 1.00 98.19 235 LEU A O 1
ATOM 1771 N N . ALA A 1 236 ? -7.986 -3.574 12.178 1.00 97.25 236 ALA A N 1
ATOM 1772 C CA . ALA A 1 236 ? -8.451 -2.198 12.327 1.00 97.25 236 ALA A CA 1
ATOM 1773 C C . ALA A 1 236 ? -8.814 -1.574 10.968 1.00 97.25 236 ALA A C 1
ATOM 1775 O O . ALA A 1 236 ? -9.853 -0.917 10.855 1.00 97.25 236 ALA A O 1
ATOM 1776 N N . ASP A 1 237 ? -8.003 -1.827 9.939 1.00 97.00 237 ASP A N 1
ATOM 1777 C CA . ASP A 1 237 ? -8.234 -1.335 8.579 1.00 97.00 237 ASP A CA 1
ATOM 1778 C C . ASP A 1 237 ? -9.482 -1.979 7.938 1.00 97.00 237 ASP A C 1
ATOM 1780 O O . ASP A 1 237 ? -10.302 -1.267 7.354 1.00 97.00 237 ASP A O 1
ATOM 1784 N N . LEU A 1 238 ? -9.705 -3.289 8.126 1.00 97.62 238 LEU A N 1
ATOM 1785 C CA . LEU A 1 238 ? -10.950 -3.973 7.730 1.00 97.62 238 LEU A CA 1
ATOM 1786 C C . LEU A 1 238 ? -12.168 -3.351 8.413 1.00 97.62 238 LEU A C 1
ATOM 1788 O O . LEU A 1 238 ? -13.164 -3.026 7.766 1.00 97.62 238 LEU A O 1
ATOM 1792 N N . GLY A 1 239 ? -12.070 -3.131 9.725 1.00 97.25 239 GLY A N 1
ATOM 1793 C CA . GLY A 1 239 ? -13.099 -2.454 10.501 1.00 97.25 239 GLY A CA 1
ATOM 1794 C C . GLY A 1 239 ? -13.438 -1.066 9.953 1.00 97.25 239 GLY A C 1
ATOM 1795 O O . GLY A 1 239 ? -14.613 -0.716 9.827 1.00 97.25 239 GLY A O 1
ATOM 1796 N N . ALA A 1 240 ? -12.426 -0.286 9.564 1.00 96.25 240 ALA A N 1
ATOM 1797 C CA . ALA A 1 240 ? -12.616 1.026 8.950 1.00 96.25 240 ALA A CA 1
ATOM 1798 C C . ALA A 1 240 ? -13.369 0.941 7.611 1.00 96.25 240 ALA A C 1
ATOM 1800 O O . ALA A 1 240 ? -14.324 1.690 7.397 1.00 96.25 240 ALA A O 1
ATOM 1801 N N . VAL A 1 241 ? -12.990 0.006 6.736 1.00 96.25 241 VAL A N 1
ATOM 1802 C CA . VAL A 1 241 ? -13.619 -0.185 5.413 1.00 96.25 241 VAL A CA 1
ATOM 1803 C C . VAL A 1 241 ? -15.066 -0.649 5.554 1.00 96.25 241 VAL A C 1
ATOM 1805 O O . VAL A 1 241 ? -15.951 -0.169 4.847 1.00 96.25 241 VAL A O 1
ATOM 1808 N N . LEU A 1 242 ? -15.346 -1.531 6.512 1.00 96.31 242 LEU A N 1
ATOM 1809 C CA . LEU A 1 242 ? -16.706 -1.981 6.802 1.00 96.31 242 LEU A CA 1
ATOM 1810 C C . LEU A 1 242 ? -17.580 -0.836 7.343 1.00 96.31 242 LEU A C 1
ATOM 1812 O O . LEU A 1 242 ? -18.753 -0.745 6.975 1.00 96.31 242 LEU A O 1
ATOM 1816 N N . LEU A 1 243 ? -17.022 0.090 8.138 1.00 94.31 243 LEU A N 1
ATOM 1817 C CA . LEU A 1 243 ? -17.729 1.318 8.535 1.00 94.31 243 LEU A CA 1
ATOM 1818 C C . LEU A 1 243 ? -18.017 2.242 7.348 1.00 94.31 243 LEU A C 1
ATOM 1820 O O . LEU A 1 243 ? -19.100 2.836 7.299 1.00 94.31 243 LEU A O 1
ATOM 1824 N N . GLU A 1 244 ? -17.066 2.386 6.421 1.00 93.31 244 GLU A N 1
ATOM 1825 C CA . GLU A 1 244 ? -17.250 3.134 5.168 1.00 93.31 244 GLU A CA 1
ATOM 1826 C C . GLU A 1 244 ? -18.376 2.520 4.328 1.00 93.31 244 GLU A C 1
ATOM 1828 O O . GLU A 1 244 ? -19.243 3.244 3.844 1.00 93.31 244 GLU A O 1
ATOM 1833 N N . ALA A 1 245 ? -18.428 1.190 4.248 1.00 93.00 245 ALA A N 1
ATOM 1834 C CA . ALA A 1 245 ? -19.465 0.437 3.545 1.00 93.00 245 ALA A CA 1
ATOM 1835 C C . ALA A 1 245 ? -20.815 0.362 4.292 1.00 93.00 245 ALA A C 1
ATOM 1837 O O . ALA A 1 245 ? -21.748 -0.275 3.806 1.00 93.00 245 ALA A O 1
ATOM 1838 N N . GLY A 1 246 ? -20.936 0.961 5.485 1.00 93.06 246 GLY A N 1
ATOM 1839 C CA . GLY A 1 246 ? -22.164 0.936 6.292 1.00 93.06 246 GLY A CA 1
ATOM 1840 C C . GLY A 1 246 ? -22.471 -0.410 6.964 1.00 93.06 246 GLY A C 1
ATOM 1841 O O . GLY A 1 246 ? -23.552 -0.590 7.516 1.00 93.06 246 GLY A O 1
ATOM 1842 N N . ARG A 1 247 ? -21.528 -1.356 6.965 1.00 95.06 247 ARG A N 1
ATOM 1843 C CA . ARG A 1 247 ? -21.657 -2.689 7.573 1.00 95.06 247 ARG A CA 1
ATOM 1844 C C . ARG A 1 247 ? -21.278 -2.634 9.057 1.00 95.06 247 ARG A C 1
ATOM 1846 O O . ARG A 1 247 ? -20.243 -3.161 9.459 1.00 95.06 247 ARG A O 1
ATOM 1853 N N . LEU A 1 248 ? -22.110 -1.964 9.858 1.00 95.06 248 LEU A N 1
ATOM 1854 C CA . LEU A 1 248 ? -21.811 -1.623 11.257 1.00 95.06 248 LEU A CA 1
ATOM 1855 C C . LEU A 1 248 ? -21.471 -2.835 12.137 1.00 95.06 248 LEU A C 1
ATOM 1857 O O . LEU A 1 248 ? -20.453 -2.801 12.824 1.00 95.06 248 LEU A O 1
ATOM 1861 N N . ASP A 1 249 ? -22.261 -3.910 12.087 1.00 94.81 249 ASP A N 1
ATOM 1862 C CA . ASP A 1 249 ? -22.037 -5.086 12.943 1.00 94.81 249 ASP A CA 1
ATOM 1863 C C . ASP A 1 249 ? -20.712 -5.789 12.628 1.00 94.81 249 ASP A C 1
ATOM 1865 O O . ASP A 1 249 ? -19.937 -6.121 13.525 1.00 94.81 249 ASP A O 1
ATOM 1869 N N . ALA A 1 250 ? -20.413 -5.959 11.337 1.00 95.50 250 ALA A N 1
ATOM 1870 C CA . ALA A 1 250 ? -19.162 -6.564 10.889 1.00 95.50 250 ALA A CA 1
ATOM 1871 C C . ALA A 1 250 ? -17.957 -5.685 11.257 1.00 95.50 250 ALA A C 1
ATOM 1873 O O . ALA A 1 250 ? -16.935 -6.192 11.719 1.00 95.50 250 ALA A O 1
ATOM 1874 N N . ALA A 1 251 ? -18.093 -4.363 11.111 1.00 97.06 251 ALA A N 1
ATOM 1875 C CA . ALA A 1 251 ? -17.062 -3.427 11.525 1.00 97.06 251 ALA A CA 1
ATOM 1876 C C . ALA A 1 251 ? -16.773 -3.513 13.027 1.00 97.06 251 ALA A C 1
ATOM 1878 O O . ALA A 1 251 ? -15.611 -3.548 13.425 1.00 97.06 251 ALA A O 1
ATOM 1879 N N . LEU A 1 252 ? -17.815 -3.567 13.862 1.00 97.44 252 LEU A N 1
ATOM 1880 C CA . LEU A 1 252 ? -17.669 -3.715 15.309 1.00 97.44 252 LEU A CA 1
ATOM 1881 C C . LEU A 1 252 ? -16.943 -5.009 15.678 1.00 97.44 252 LEU A C 1
ATOM 1883 O O . LEU A 1 252 ? -16.025 -4.958 16.495 1.00 97.44 252 LEU A O 1
ATOM 1887 N N . ASP A 1 253 ? -17.294 -6.138 15.055 1.00 97.38 253 ASP A N 1
ATOM 1888 C CA . ASP A 1 253 ? -16.596 -7.411 15.276 1.00 97.38 253 ASP A CA 1
ATOM 1889 C C . ASP A 1 253 ? -15.088 -7.286 14.999 1.00 97.38 253 ASP A C 1
ATOM 1891 O O . ASP A 1 253 ? -14.257 -7.611 15.853 1.00 97.38 253 ASP A O 1
ATOM 1895 N N . HIS A 1 254 ? -14.724 -6.728 13.841 1.00 97.69 254 HIS A N 1
ATOM 1896 C CA . HIS A 1 254 ? -13.325 -6.612 13.425 1.00 97.69 254 HIS A CA 1
ATOM 1897 C C . HIS A 1 254 ? -12.547 -5.633 14.305 1.00 97.69 254 HIS A C 1
ATOM 1899 O O . HIS A 1 254 ? -11.436 -5.936 14.737 1.00 97.69 254 HIS A O 1
ATOM 1905 N N . LEU A 1 255 ? -13.148 -4.494 14.648 1.00 97.81 255 LEU A N 1
ATOM 1906 C CA . LEU A 1 255 ? -12.522 -3.491 15.505 1.00 97.81 255 LEU A CA 1
ATOM 1907 C C . LEU A 1 255 ? -12.356 -3.970 16.958 1.00 97.81 255 LEU A C 1
ATOM 1909 O O . LEU A 1 255 ? -11.366 -3.630 17.602 1.00 97.81 255 LEU A O 1
ATOM 1913 N N . VAL A 1 256 ? -13.284 -4.774 17.492 1.00 97.38 256 VAL A N 1
ATOM 1914 C CA . VAL A 1 256 ? -13.133 -5.383 18.828 1.00 97.38 256 VAL A CA 1
ATOM 1915 C C . VAL A 1 256 ? -12.016 -6.424 18.821 1.00 97.38 256 VAL A C 1
ATOM 1917 O O . VAL A 1 256 ? -11.235 -6.498 19.771 1.00 97.38 256 VAL A O 1
ATOM 1920 N N . ARG A 1 257 ? -11.907 -7.219 17.750 1.00 97.50 257 ARG A N 1
ATOM 1921 C CA . ARG A 1 257 ? -10.792 -8.158 17.567 1.00 97.50 257 ARG A CA 1
ATOM 1922 C C . ARG A 1 257 ? -9.457 -7.419 17.434 1.00 97.50 257 ARG A C 1
ATOM 1924 O O . ARG A 1 257 ? -8.490 -7.841 18.059 1.00 97.50 257 ARG A O 1
ATOM 1931 N N . ALA A 1 258 ? -9.421 -6.299 16.710 1.00 97.25 258 ALA A N 1
ATOM 1932 C CA . ALA A 1 258 ? -8.246 -5.434 16.611 1.00 97.25 258 ALA A CA 1
ATOM 1933 C C . ALA A 1 258 ? -7.837 -4.851 17.975 1.00 97.25 258 ALA A C 1
ATOM 1935 O O . ALA A 1 258 ? -6.668 -4.931 18.338 1.00 97.25 258 ALA A O 1
ATOM 1936 N N . ASP A 1 259 ? -8.786 -4.323 18.763 1.00 96.06 259 ASP A N 1
ATOM 1937 C CA . ASP A 1 259 ? -8.516 -3.761 20.100 1.00 96.06 259 ASP A CA 1
ATOM 1938 C C . ASP A 1 259 ? -7.857 -4.786 21.032 1.00 96.06 259 ASP A C 1
ATOM 1940 O O . ASP A 1 259 ? -6.934 -4.419 21.752 1.00 96.06 259 ASP A O 1
ATOM 1944 N N . ARG A 1 260 ? -8.276 -6.061 20.962 1.00 95.69 260 ARG A N 1
ATOM 1945 C CA . ARG A 1 260 ? -7.640 -7.177 21.686 1.00 95.69 260 ARG A CA 1
ATOM 1946 C C . ARG A 1 260 ? -6.263 -7.529 21.124 1.00 95.69 260 ARG A C 1
ATOM 1948 O O . ARG A 1 260 ? -5.335 -7.737 21.892 1.00 95.69 260 ARG A O 1
ATOM 1955 N N . ALA A 1 261 ? -6.111 -7.579 19.802 1.00 95.06 261 ALA A N 1
ATOM 1956 C CA . ALA A 1 261 ? -4.829 -7.899 19.171 1.00 95.06 261 ALA A CA 1
ATOM 1957 C C . ALA A 1 261 ? -3.739 -6.858 19.501 1.00 95.06 261 ALA A C 1
ATOM 1959 O O . ALA A 1 261 ? -2.573 -7.208 19.673 1.00 95.06 261 ALA A O 1
ATOM 1960 N N . PHE A 1 262 ? -4.108 -5.584 19.669 1.00 94.81 262 PHE A N 1
ATOM 1961 C CA . PHE A 1 262 ? -3.181 -4.545 20.132 1.00 94.81 262 PHE A CA 1
ATOM 1962 C C . PHE A 1 262 ? -2.730 -4.711 21.594 1.00 94.81 262 PHE A C 1
ATOM 1964 O O . PHE A 1 262 ? -1.677 -4.181 21.948 1.00 94.81 262 PHE A O 1
ATOM 1971 N N . ASP A 1 263 ? -3.466 -5.450 22.435 1.00 89.44 263 ASP A N 1
ATOM 1972 C CA . ASP A 1 263 ? -2.994 -5.788 23.786 1.00 89.44 263 ASP A CA 1
ATOM 1973 C C . ASP A 1 263 ? -1.814 -6.784 23.732 1.00 89.44 263 ASP A C 1
ATOM 1975 O O . ASP A 1 263 ? -0.948 -6.767 24.607 1.00 89.44 263 ASP A O 1
ATOM 1979 N N . GLU A 1 264 ? -1.744 -7.617 22.687 1.00 88.56 264 GLU A N 1
ATOM 1980 C CA . GLU A 1 264 ? -0.662 -8.586 22.453 1.00 88.56 264 GLU A CA 1
ATOM 1981 C C . GLU A 1 264 ? 0.521 -7.976 21.678 1.00 88.56 264 GLU A C 1
ATOM 1983 O O . GLU A 1 264 ? 1.674 -8.336 21.921 1.00 88.56 264 GLU A O 1
ATOM 1988 N N . ALA A 1 265 ? 0.254 -7.019 20.782 1.00 88.94 265 ALA A N 1
ATOM 1989 C CA . ALA A 1 265 ? 1.260 -6.288 20.008 1.00 88.94 265 ALA A CA 1
ATOM 1990 C C . ALA A 1 265 ? 1.085 -4.761 20.155 1.00 88.94 265 ALA A C 1
ATOM 1992 O O . ALA A 1 265 ? 0.422 -4.130 19.325 1.00 88.94 265 ALA A O 1
ATOM 1993 N N . PRO A 1 266 ? 1.693 -4.146 21.191 1.00 87.62 266 PRO A N 1
ATOM 1994 C CA . PRO A 1 266 ? 1.467 -2.739 21.503 1.00 87.62 266 PRO A CA 1
ATOM 1995 C C . PRO A 1 266 ? 1.950 -1.781 20.407 1.00 87.62 266 PRO A C 1
ATOM 1997 O O . PRO A 1 266 ? 3.146 -1.616 20.171 1.00 87.62 266 PRO A O 1
ATOM 2000 N N . ASP A 1 267 ? 1.001 -1.069 19.806 1.00 90.50 267 ASP A N 1
ATOM 2001 C CA . ASP A 1 267 ? 1.215 0.094 18.942 1.00 90.50 267 ASP A CA 1
ATOM 2002 C C . ASP A 1 267 ? 0.272 1.208 19.430 1.00 90.50 267 ASP A C 1
ATOM 2004 O O . ASP A 1 267 ? -0.882 1.266 19.003 1.00 90.50 267 ASP A O 1
ATOM 2008 N N . PRO A 1 268 ? 0.700 2.061 20.384 1.00 90.44 268 PRO A N 1
ATOM 2009 C CA . PRO A 1 268 ? -0.207 2.965 21.095 1.00 90.44 268 PRO A CA 1
ATOM 2010 C C . PRO A 1 268 ? -0.975 3.927 20.183 1.00 90.44 268 PRO A C 1
ATOM 2012 O O . PRO A 1 268 ? -2.142 4.225 20.442 1.00 90.44 268 PRO A O 1
ATOM 2015 N N . VAL A 1 269 ? -0.336 4.395 19.106 1.00 90.19 269 VAL A N 1
ATOM 2016 C CA . VAL A 1 269 ? -0.946 5.333 18.155 1.00 90.19 269 VAL A CA 1
ATOM 2017 C C . VAL A 1 269 ? -1.984 4.610 17.297 1.00 90.19 269 VAL A C 1
ATOM 2019 O O . VAL A 1 269 ? -3.126 5.067 17.206 1.00 90.19 269 VAL A O 1
ATOM 2022 N N . ARG A 1 270 ? -1.644 3.447 16.718 1.00 91.44 270 ARG A N 1
ATOM 2023 C CA . ARG A 1 270 ? -2.608 2.652 15.933 1.00 91.44 270 ARG A CA 1
ATOM 2024 C C . ARG A 1 270 ? -3.743 2.102 16.795 1.00 91.44 270 ARG A C 1
ATOM 2026 O O . ARG A 1 270 ? -4.892 2.105 16.357 1.00 91.44 270 ARG A O 1
ATOM 2033 N N . HIS A 1 271 ? -3.460 1.711 18.033 1.00 95.06 271 HIS A N 1
ATOM 2034 C CA . HIS A 1 271 ? -4.466 1.251 18.991 1.00 95.06 271 HIS A CA 1
ATOM 2035 C C . HIS A 1 271 ? -5.448 2.366 19.352 1.00 95.06 271 HIS A C 1
ATOM 2037 O O . HIS A 1 271 ? -6.660 2.147 19.378 1.00 95.06 271 HIS A O 1
ATOM 2043 N N . ALA A 1 272 ? -4.953 3.589 19.568 1.00 94.44 272 ALA A N 1
ATOM 2044 C CA . ALA A 1 272 ? -5.808 4.750 19.787 1.00 94.44 272 ALA A CA 1
ATOM 2045 C C . ALA A 1 272 ? -6.693 5.054 18.568 1.00 94.44 272 ALA A C 1
ATOM 2047 O O . ALA A 1 272 ? -7.889 5.298 18.738 1.00 94.44 272 ALA A O 1
ATOM 2048 N N . ALA A 1 273 ? -6.148 4.972 17.351 1.00 93.38 273 ALA A N 1
ATOM 2049 C CA . ALA A 1 273 ? -6.927 5.125 16.122 1.00 93.38 273 ALA A CA 1
ATOM 2050 C C . ALA A 1 273 ? -8.023 4.046 15.998 1.00 93.38 273 ALA A C 1
ATOM 2052 O O . ALA A 1 273 ? -9.183 4.371 15.738 1.00 93.38 273 ALA A O 1
ATOM 2053 N N . CYS A 1 274 ? -7.703 2.780 16.289 1.00 96.19 274 CYS A N 1
ATOM 2054 C CA . CYS A 1 274 ? -8.675 1.683 16.346 1.00 96.19 274 CYS A CA 1
ATOM 2055 C C . CYS A 1 274 ? -9.797 1.959 17.361 1.00 96.19 274 CYS A C 1
ATOM 2057 O O . CYS A 1 274 ? -10.982 1.798 17.065 1.00 96.19 274 CYS A O 1
ATOM 2059 N N . ARG A 1 275 ? -9.455 2.454 18.553 1.00 96.75 275 ARG A N 1
ATOM 2060 C CA . ARG A 1 275 ? -10.440 2.837 19.577 1.00 96.75 275 ARG A CA 1
ATOM 2061 C C . ARG A 1 275 ? -11.298 4.030 19.157 1.00 96.75 275 ARG A C 1
ATOM 2063 O O . ARG A 1 275 ? -12.479 4.074 19.494 1.00 96.75 275 ARG A O 1
ATOM 2070 N N . ALA A 1 276 ? -10.756 4.975 18.393 1.00 96.06 276 ALA A N 1
ATOM 2071 C CA . ALA A 1 276 ? -11.547 6.054 17.809 1.00 96.06 276 ALA A CA 1
ATOM 2072 C C . ALA A 1 276 ? -12.537 5.527 16.751 1.00 96.06 276 ALA A C 1
ATOM 2074 O O . ALA A 1 276 ? -13.688 5.970 16.717 1.00 96.06 276 ALA A O 1
ATOM 2075 N N . LEU A 1 277 ? -12.136 4.539 15.941 1.00 97.06 277 LEU A N 1
ATOM 2076 C CA . LEU A 1 277 ? -13.034 3.845 15.011 1.00 97.06 277 LEU A CA 1
ATOM 2077 C C . LEU A 1 277 ? -14.134 3.074 15.753 1.00 97.06 277 LEU A C 1
ATOM 2079 O O . LEU A 1 277 ? -15.298 3.190 15.373 1.00 97.06 277 LEU A O 1
ATOM 2083 N N . LEU A 1 278 ? -13.811 2.382 16.854 1.00 97.19 278 LEU A N 1
ATOM 2084 C CA . LEU A 1 278 ? -14.814 1.774 17.741 1.00 97.19 278 LEU A CA 1
ATOM 2085 C C . LEU A 1 278 ? -15.792 2.817 18.278 1.00 97.19 278 LEU A C 1
ATOM 2087 O O . LEU A 1 278 ? -16.998 2.597 18.255 1.00 97.19 278 LEU A O 1
ATOM 2091 N N . GLY A 1 279 ? -15.287 3.967 18.730 1.00 96.38 279 GLY A N 1
ATOM 2092 C CA . GLY A 1 279 ? -16.128 5.062 19.205 1.00 96.38 279 GLY A CA 1
ATOM 2093 C C . GLY A 1 279 ? -17.113 5.540 18.139 1.00 96.38 279 GLY A C 1
ATOM 2094 O O . GLY A 1 279 ? -18.300 5.706 18.413 1.00 96.38 279 GLY A O 1
ATOM 2095 N N . ARG A 1 280 ? -16.643 5.687 16.895 1.00 95.19 280 ARG A N 1
ATOM 2096 C CA . ARG A 1 280 ? -17.486 6.037 15.745 1.00 95.19 280 ARG A CA 1
ATOM 2097 C C . ARG A 1 280 ? -18.517 4.948 15.438 1.00 95.19 280 ARG A C 1
ATOM 2099 O O . ARG A 1 280 ? -19.662 5.281 15.148 1.00 95.19 280 ARG A O 1
ATOM 2106 N N . ALA A 1 281 ? -18.122 3.680 15.492 1.00 95.44 281 ALA A N 1
ATOM 2107 C CA . ALA A 1 281 ? -19.001 2.542 15.247 1.00 95.44 281 ALA A CA 1
ATOM 2108 C C . ALA A 1 281 ? -20.140 2.475 16.278 1.00 95.44 281 ALA A C 1
ATOM 2110 O O . ALA A 1 281 ? -21.307 2.448 15.894 1.00 95.44 281 ALA A O 1
ATOM 2111 N N . TRP A 1 282 ? -19.810 2.561 17.571 1.00 95.31 282 TRP A N 1
ATOM 2112 C CA . TRP A 1 282 ? -20.790 2.575 18.662 1.00 95.31 282 TRP A CA 1
ATOM 2113 C C . TRP A 1 282 ? -21.707 3.798 18.626 1.00 95.31 282 TRP A C 1
ATOM 2115 O O . TRP A 1 282 ? -22.901 3.689 18.886 1.00 95.31 282 TRP A O 1
ATOM 2125 N N . ALA A 1 283 ? -21.181 4.966 18.245 1.00 92.50 283 ALA A N 1
ATOM 2126 C CA . ALA A 1 283 ? -22.009 6.157 18.080 1.00 92.50 283 ALA A CA 1
ATOM 2127 C C . ALA A 1 283 ? -23.066 5.965 16.980 1.00 92.50 283 ALA A C 1
ATOM 2129 O O . ALA A 1 283 ? -24.205 6.391 17.161 1.00 92.50 283 ALA A O 1
ATOM 2130 N N . ARG A 1 284 ? -22.705 5.302 15.869 1.00 91.88 284 ARG A N 1
ATOM 2131 C CA . ARG A 1 284 ? -23.631 4.982 14.769 1.00 91.88 284 ARG A CA 1
ATOM 2132 C C . ARG A 1 284 ? -24.631 3.881 15.117 1.00 91.88 284 ARG A C 1
ATOM 2134 O O . ARG A 1 284 ? -25.715 3.893 14.556 1.00 91.88 284 ARG A O 1
ATOM 2141 N N . SER A 1 285 ? -24.296 2.957 16.019 1.00 91.50 285 SER A N 1
ATOM 2142 C CA . SER A 1 285 ? -25.246 1.944 16.504 1.00 91.50 285 SER A CA 1
ATOM 2143 C C . SER A 1 285 ? -26.161 2.444 17.631 1.00 91.50 285 SER A C 1
ATOM 2145 O O . SER A 1 285 ? -27.040 1.713 18.075 1.00 91.50 285 SER A O 1
ATOM 2147 N N . GLY A 1 286 ? -25.965 3.680 18.105 1.00 89.88 286 GLY A N 1
ATOM 2148 C CA . GLY A 1 286 ? -26.771 4.300 19.160 1.00 89.88 286 GLY A CA 1
ATOM 2149 C C . GLY A 1 286 ? -26.237 4.104 20.584 1.00 89.88 286 GLY A C 1
ATOM 2150 O O . GLY A 1 286 ? -26.725 4.764 21.504 1.00 89.88 286 GLY A O 1
ATOM 2151 N N . ASP A 1 287 ? -25.195 3.292 20.795 1.00 92.69 287 ASP A N 1
ATOM 2152 C CA . ASP A 1 287 ? -24.562 3.125 22.112 1.00 92.69 287 ASP A CA 1
ATOM 2153 C C . ASP A 1 287 ? -23.571 4.265 22.403 1.00 92.69 287 ASP A C 1
ATOM 2155 O O . ASP A 1 287 ? -22.344 4.138 22.320 1.00 92.69 287 ASP A O 1
ATOM 2159 N N . GLN A 1 288 ? -24.125 5.417 22.781 1.00 91.62 288 GLN A N 1
ATOM 2160 C CA . GLN A 1 288 ? -23.349 6.607 23.138 1.00 91.62 288 GLN A CA 1
ATOM 2161 C C . GLN A 1 288 ? -22.414 6.370 24.332 1.00 91.62 288 GLN A C 1
ATOM 2163 O O . GLN A 1 288 ? -21.317 6.927 24.387 1.00 91.62 288 GLN A O 1
ATOM 2168 N N . ALA A 1 289 ? -22.801 5.508 25.275 1.00 93.38 289 ALA A N 1
ATOM 2169 C CA . ALA A 1 289 ? -21.975 5.220 26.440 1.00 93.38 289 ALA A CA 1
ATOM 2170 C C . ALA A 1 289 ? -20.723 4.417 26.050 1.00 93.38 289 ALA A C 1
ATOM 2172 O O . ALA A 1 289 ? -19.630 4.693 26.554 1.00 93.38 289 ALA A O 1
ATOM 2173 N N . ALA A 1 290 ? -20.853 3.429 25.158 1.00 94.31 290 ALA A N 1
ATOM 2174 C CA . ALA A 1 290 ? -19.712 2.712 24.594 1.00 94.31 290 ALA A CA 1
ATOM 2175 C C . ALA A 1 290 ? -18.840 3.620 23.723 1.00 94.31 290 ALA A C 1
ATOM 2177 O O . ALA A 1 290 ? -17.612 3.558 23.836 1.00 94.31 290 ALA A O 1
ATOM 2178 N N . ALA A 1 291 ? -19.458 4.509 22.942 1.00 94.88 291 ALA A N 1
ATOM 2179 C CA . ALA A 1 291 ? -18.747 5.483 22.126 1.00 94.88 291 ALA A CA 1
ATOM 2180 C C . ALA A 1 291 ? -17.841 6.395 22.969 1.00 94.88 291 ALA A C 1
ATOM 2182 O O . ALA A 1 291 ? -16.631 6.459 22.737 1.00 94.88 291 ALA A O 1
ATOM 2183 N N . ASP A 1 292 ? -18.394 7.034 24.004 1.00 94.19 292 ASP A N 1
ATOM 2184 C CA . ASP A 1 292 ? -17.644 7.922 24.896 1.00 94.19 292 ASP A CA 1
ATOM 2185 C C . ASP A 1 292 ? -16.502 7.185 25.614 1.00 94.19 292 ASP A C 1
ATOM 2187 O O . ASP A 1 292 ? -15.395 7.715 25.738 1.00 94.19 292 ASP A O 1
ATOM 2191 N N . ARG A 1 293 ? -16.725 5.936 26.055 1.00 96.44 293 ARG A N 1
ATOM 2192 C CA . ARG A 1 293 ? -15.658 5.108 26.646 1.00 96.44 293 ARG A CA 1
ATOM 2193 C C . ARG A 1 293 ? -14.520 4.867 25.656 1.00 96.44 293 ARG A C 1
ATOM 2195 O O . ARG A 1 293 ? -13.357 5.006 26.037 1.00 96.44 293 ARG A O 1
ATOM 2202 N N . ALA A 1 294 ? -14.839 4.515 24.414 1.00 95.81 294 ALA A N 1
ATOM 2203 C CA . ALA A 1 294 ? -13.844 4.237 23.386 1.00 95.81 294 ALA A CA 1
ATOM 2204 C C . ALA A 1 294 ? -13.035 5.497 23.023 1.00 95.81 294 ALA A C 1
ATOM 2206 O O . ALA A 1 294 ? -11.803 5.453 23.029 1.00 95.81 294 ALA A O 1
ATOM 2207 N N . PHE A 1 295 ? -13.696 6.646 22.837 1.00 96.12 295 PHE A N 1
ATOM 2208 C CA . PHE A 1 295 ? -13.018 7.920 22.577 1.00 96.12 295 PHE A CA 1
ATOM 2209 C C . PHE A 1 295 ? -12.136 8.379 23.740 1.00 96.12 295 PHE A C 1
ATOM 2211 O O . PHE A 1 295 ? -11.007 8.814 23.518 1.00 96.12 295 PHE A O 1
ATOM 2218 N N . ASN A 1 296 ? -12.600 8.243 24.985 1.00 95.94 296 ASN A N 1
ATOM 2219 C CA . ASN A 1 296 ? -11.796 8.599 26.155 1.00 95.94 296 ASN A CA 1
ATOM 2220 C C . ASN A 1 296 ? -10.553 7.710 26.288 1.00 95.94 296 ASN A C 1
ATOM 2222 O O . ASN A 1 296 ? -9.478 8.210 26.614 1.00 95.94 296 ASN A O 1
ATOM 2226 N N . ARG A 1 297 ? -10.668 6.407 25.990 1.00 95.25 297 ARG A N 1
ATOM 2227 C CA . ARG A 1 297 ? -9.509 5.501 25.947 1.00 95.25 297 ARG A CA 1
ATOM 2228 C C . ARG A 1 297 ? -8.535 5.869 24.828 1.00 95.25 297 ARG A C 1
ATOM 2230 O O . ARG A 1 297 ? -7.333 5.847 25.070 1.00 95.25 297 ARG A O 1
ATOM 2237 N N . ALA A 1 298 ? -9.034 6.228 23.643 1.00 94.94 298 ALA A N 1
ATOM 2238 C CA . ALA A 1 298 ? -8.201 6.702 22.538 1.00 94.94 298 ALA A CA 1
ATOM 2239 C C . ALA A 1 298 ? -7.428 7.973 22.928 1.00 94.94 298 ALA A C 1
ATOM 2241 O O . ALA A 1 298 ? -6.207 8.009 22.836 1.00 94.94 298 ALA A O 1
ATOM 2242 N N . LEU A 1 299 ? -8.121 8.990 23.449 1.00 94.94 299 LEU A N 1
ATOM 2243 C CA . LEU A 1 299 ? -7.498 10.245 23.878 1.00 94.94 299 LEU A CA 1
ATOM 2244 C C . LEU A 1 299 ? -6.505 10.048 25.022 1.00 94.94 299 LEU A C 1
ATOM 2246 O O . LEU A 1 299 ? -5.443 10.660 25.002 1.00 94.94 299 LEU A O 1
ATOM 2250 N N . GLY A 1 300 ? -6.836 9.196 25.996 1.00 93.00 300 GLY A N 1
ATOM 2251 C CA . GLY A 1 300 ? -5.948 8.866 27.108 1.00 93.00 300 GLY A CA 1
ATOM 2252 C C . GLY A 1 300 ? -4.647 8.211 26.645 1.00 93.00 300 GLY A C 1
ATOM 2253 O O . GLY A 1 300 ? -3.584 8.559 27.149 1.00 93.00 300 GLY A O 1
ATOM 2254 N N . ALA A 1 301 ? -4.722 7.322 25.650 1.00 91.50 301 ALA A N 1
ATOM 2255 C CA . ALA A 1 301 ? -3.549 6.678 25.064 1.00 91.50 301 ALA A CA 1
ATOM 2256 C C . ALA A 1 301 ? -2.658 7.652 24.275 1.00 91.50 301 ALA A C 1
ATOM 2258 O O . ALA A 1 301 ? -1.463 7.415 24.166 1.00 91.50 301 ALA A O 1
ATOM 2259 N N . LEU A 1 302 ? -3.208 8.756 23.759 1.00 91.88 302 LEU A N 1
ATOM 2260 C CA . LEU A 1 302 ? -2.468 9.733 22.950 1.00 91.88 302 LEU A CA 1
ATOM 2261 C C . LEU A 1 302 ? -1.772 10.829 23.773 1.00 91.88 302 LEU A C 1
ATOM 2263 O O . LEU A 1 302 ? -1.008 11.615 23.209 1.00 91.88 302 LEU A O 1
ATOM 2267 N N . ILE A 1 303 ? -2.003 10.900 25.091 1.00 91.06 303 ILE A N 1
ATOM 2268 C CA . ILE A 1 303 ? -1.411 11.930 25.960 1.00 91.06 303 ILE A CA 1
ATOM 2269 C C . ILE A 1 303 ? 0.117 11.851 25.910 1.00 91.06 303 ILE A C 1
ATOM 2271 O O . ILE A 1 303 ? 0.713 10.859 26.324 1.00 91.06 303 ILE A O 1
ATOM 2275 N N . GLY A 1 304 ? 0.753 12.926 25.438 1.00 87.56 304 GLY A N 1
ATOM 2276 C CA . GLY A 1 304 ? 2.212 13.017 25.350 1.00 87.56 304 GLY A CA 1
ATOM 2277 C C . GLY A 1 304 ? 2.844 12.122 24.278 1.00 87.56 304 GLY A C 1
ATOM 2278 O O . GLY A 1 304 ? 4.071 12.069 24.211 1.00 87.56 304 GLY A O 1
ATOM 2279 N N . LEU A 1 305 ? 2.036 11.443 23.453 1.00 90.00 305 LEU A N 1
ATOM 2280 C CA . LEU A 1 305 ? 2.497 10.631 22.324 1.00 90.00 305 LEU A CA 1
ATOM 2281 C C . LEU A 1 305 ? 2.221 11.315 20.985 1.00 90.00 305 LEU A C 1
ATOM 2283 O O . LEU A 1 305 ? 3.137 11.452 20.179 1.00 90.00 305 LEU A O 1
ATOM 2287 N N . ASP A 1 306 ? 0.981 11.760 20.752 1.00 88.56 306 ASP A N 1
ATOM 2288 C CA . ASP A 1 306 ? 0.593 12.405 19.494 1.00 88.56 306 ASP A CA 1
ATOM 2289 C C . ASP A 1 306 ? -0.566 13.402 19.691 1.00 88.56 306 ASP A C 1
ATOM 2291 O O . ASP A 1 306 ? -1.755 13.063 19.677 1.00 88.56 306 ASP A O 1
ATOM 2295 N N . ASP A 1 307 ? -0.207 14.679 19.844 1.00 89.00 307 ASP A N 1
ATOM 2296 C CA . ASP A 1 307 ? -1.163 15.784 19.982 1.00 89.00 307 ASP A CA 1
ATOM 2297 C C . ASP A 1 307 ? -1.925 16.091 18.681 1.00 89.00 307 ASP A C 1
ATOM 2299 O O . ASP A 1 307 ? -2.982 16.734 18.705 1.00 89.00 307 ASP A O 1
ATOM 2303 N N . GLY A 1 308 ? -1.383 15.700 17.525 1.00 88.56 308 GLY A N 1
ATOM 2304 C CA . GLY A 1 308 ? -2.052 15.831 16.233 1.00 88.56 308 GLY A CA 1
ATOM 2305 C C . GLY A 1 308 ? -3.228 14.871 16.145 1.00 88.56 308 GLY A C 1
ATOM 2306 O O . GLY A 1 308 ? -4.354 15.285 15.858 1.00 88.56 308 GLY A O 1
ATOM 2307 N N . GLU A 1 309 ? -2.985 13.613 16.488 1.00 86.69 309 GLU A N 1
ATOM 2308 C CA . GLU A 1 309 ? -4.022 12.594 16.486 1.00 86.69 309 GLU A CA 1
ATOM 2309 C C . GLU A 1 309 ? -5.050 12.815 17.594 1.00 86.69 309 GLU A C 1
ATOM 2311 O O . GLU A 1 309 ? -6.256 12.729 17.356 1.00 86.69 309 GLU A O 1
ATOM 2316 N N . ALA A 1 310 ? -4.609 13.249 18.778 1.00 90.19 310 ALA A N 1
ATOM 2317 C CA . ALA A 1 310 ? -5.530 13.607 19.852 1.00 90.19 310 ALA A CA 1
ATOM 2318 C C . ALA A 1 310 ? -6.498 14.728 19.430 1.00 90.19 310 ALA A C 1
ATOM 2320 O O . ALA A 1 310 ? -7.674 14.707 19.797 1.00 90.19 310 ALA A O 1
ATOM 2321 N N . ARG A 1 311 ? -6.033 15.709 18.642 1.00 91.94 311 ARG A N 1
ATOM 2322 C CA . ARG A 1 311 ? -6.904 16.755 18.079 1.00 91.94 311 ARG A CA 1
ATOM 2323 C C . ARG A 1 311 ? -7.928 16.177 17.107 1.00 91.94 311 ARG A C 1
ATOM 2325 O O . ARG A 1 311 ? -9.112 16.450 17.274 1.00 91.94 311 ARG A O 1
ATOM 2332 N N . ARG A 1 312 ? -7.517 15.309 16.180 1.00 88.81 312 ARG A N 1
ATOM 2333 C CA . ARG A 1 312 ? -8.438 14.661 15.228 1.00 88.81 312 ARG A CA 1
ATOM 2334 C C . ARG A 1 312 ? -9.538 13.863 15.921 1.00 88.81 312 ARG A C 1
ATOM 2336 O O . ARG A 1 312 ? -10.698 13.951 15.519 1.00 88.81 312 ARG A O 1
ATOM 2343 N N . VAL A 1 313 ? -9.202 13.135 16.987 1.00 91.38 313 VAL A N 1
ATOM 2344 C CA . VAL A 1 313 ? -10.195 12.396 17.782 1.00 91.38 313 VAL A CA 1
ATOM 2345 C C . VAL A 1 313 ? -11.182 13.354 18.464 1.00 91.38 313 VAL A C 1
ATOM 2347 O O . VAL A 1 313 ? -12.387 13.104 18.435 1.00 91.38 313 VAL A O 1
ATOM 2350 N N . ARG A 1 314 ? -10.722 14.486 19.019 1.00 92.75 314 ARG A N 1
ATOM 2351 C CA . ARG A 1 314 ? -11.615 15.515 19.598 1.00 92.75 314 ARG A CA 1
ATOM 2352 C C . ARG A 1 314 ? -12.541 16.135 18.549 1.00 92.75 314 ARG A C 1
ATOM 2354 O O . ARG A 1 314 ? -13.733 16.310 18.815 1.00 92.75 314 ARG A O 1
ATOM 2361 N N . ASP A 1 315 ? -12.018 16.426 17.363 1.00 92.62 315 ASP A N 1
ATOM 2362 C CA . ASP A 1 315 ? -12.796 16.991 16.258 1.00 92.62 315 ASP A CA 1
ATOM 2363 C C . ASP A 1 315 ? -13.855 15.995 15.768 1.00 92.62 315 ASP A C 1
ATOM 2365 O O . ASP A 1 315 ? -15.002 16.364 15.510 1.00 92.62 315 ASP A O 1
ATOM 2369 N N . LEU A 1 316 ? -13.509 14.705 15.692 1.00 90.69 316 LEU A N 1
ATOM 2370 C CA . LEU A 1 316 ? -14.451 13.631 15.382 1.00 90.69 316 LEU A CA 1
ATOM 2371 C C . LEU A 1 316 ? -15.583 13.548 16.414 1.00 90.69 316 LEU A C 1
ATOM 2373 O O . LEU A 1 316 ? -16.750 13.550 16.025 1.00 90.69 316 LEU A O 1
ATOM 2377 N N . VAL A 1 317 ? -15.257 13.522 17.709 1.00 92.75 317 VAL A N 1
ATOM 2378 C CA . VAL A 1 317 ? -16.251 13.483 18.797 1.00 92.75 317 VAL A CA 1
ATOM 2379 C C . VAL A 1 317 ? -17.192 14.684 18.717 1.00 92.75 317 VAL A C 1
ATOM 2381 O O . VAL A 1 317 ? -18.406 14.535 18.837 1.00 92.75 317 VAL A O 1
ATOM 2384 N N . THR A 1 318 ? -16.641 15.874 18.473 1.00 92.62 318 THR A N 1
ATOM 2385 C CA . THR A 1 318 ? -17.423 17.110 18.343 1.00 92.62 318 THR A CA 1
ATOM 2386 C C . THR A 1 318 ? -18.395 17.023 17.169 1.00 92.62 318 THR A C 1
ATOM 2388 O O . THR A 1 318 ? -19.581 17.300 17.342 1.00 92.62 318 THR A O 1
ATOM 2391 N N . ARG A 1 319 ? -17.923 16.564 16.000 1.00 91.62 319 ARG A N 1
ATOM 2392 C CA . ARG A 1 319 ? -18.776 16.358 14.821 1.00 91.62 319 ARG A CA 1
ATOM 2393 C C . ARG A 1 319 ? -19.902 15.369 15.102 1.00 91.62 319 ARG A C 1
ATOM 2395 O O . ARG A 1 319 ? -21.055 15.701 14.853 1.00 91.62 319 ARG A O 1
ATOM 2402 N N . LEU A 1 320 ? -19.599 14.203 15.671 1.00 87.44 320 LEU A N 1
ATOM 2403 C CA . LEU A 1 320 ? -20.606 13.174 15.958 1.00 87.44 320 LEU A CA 1
ATOM 2404 C C . LEU A 1 320 ? -21.678 13.655 16.943 1.00 87.44 320 LEU A C 1
ATOM 2406 O O . LEU A 1 320 ? -22.851 13.361 16.751 1.00 87.44 320 LEU A O 1
ATOM 2410 N N . ARG A 1 321 ? -21.301 14.440 17.958 1.00 86.00 321 ARG A N 1
ATOM 2411 C CA . ARG A 1 321 ? -22.254 15.024 18.918 1.00 86.00 321 ARG A CA 1
ATOM 2412 C C . ARG A 1 321 ? -23.129 16.124 18.319 1.00 86.00 321 ARG A C 1
ATOM 2414 O O . ARG A 1 321 ? -24.196 16.397 18.858 1.00 86.00 321 ARG A O 1
ATOM 2421 N N . SER A 1 322 ? -22.666 16.770 17.250 1.00 85.06 322 SER A N 1
ATOM 2422 C CA . SER A 1 322 ? -23.418 17.812 16.544 1.00 85.06 322 SER A CA 1
ATOM 2423 C C . SER A 1 322 ? -24.384 17.275 15.484 1.00 85.06 322 SER A C 1
ATOM 2425 O O . SER A 1 322 ? -25.195 18.046 14.976 1.00 85.06 322 SER A O 1
ATOM 2427 N N . LEU A 1 323 ? -24.308 15.983 15.140 1.00 78.19 323 LEU A N 1
ATOM 2428 C CA . LEU A 1 323 ? -25.233 15.373 14.187 1.00 78.19 323 LEU A CA 1
ATOM 2429 C C . LEU A 1 323 ? -26.636 15.251 14.811 1.00 78.19 323 LEU A C 1
ATOM 2431 O O . LEU A 1 323 ? -26.745 14.841 15.972 1.00 78.19 323 LEU A O 1
ATOM 2435 N N . PRO A 1 324 ? -27.709 15.578 14.065 1.00 65.12 324 PRO A N 1
ATOM 2436 C CA . PRO A 1 324 ? -29.067 15.236 14.467 1.00 65.12 324 PRO A CA 1
ATOM 2437 C C . PRO A 1 324 ? -29.142 13.729 14.711 1.00 65.12 324 PRO A C 1
ATOM 2439 O O . PRO A 1 324 ? -28.583 12.951 13.938 1.00 65.12 324 PRO A O 1
ATOM 2442 N N . ARG A 1 325 ? -29.803 13.311 15.792 1.00 59.62 325 ARG A N 1
ATOM 2443 C CA . ARG A 1 325 ? -30.089 11.890 15.986 1.00 59.62 325 ARG A CA 1
ATOM 2444 C C . ARG A 1 325 ? -31.051 11.485 14.875 1.00 59.62 325 ARG A C 1
ATOM 2446 O O . ARG A 1 325 ? -32.126 12.069 14.789 1.00 59.62 325 ARG A O 1
ATOM 2453 N N . GLU A 1 326 ? -30.643 10.550 14.023 1.00 50.56 326 GLU A N 1
ATOM 2454 C CA . GLU A 1 326 ? -31.587 9.826 13.177 1.00 50.56 326 GLU A CA 1
ATOM 2455 C C . GLU A 1 326 ? -32.513 9.090 14.148 1.00 50.56 326 GLU A C 1
ATOM 2457 O O . GLU A 1 326 ? -32.089 8.169 14.851 1.00 50.56 326 GLU A O 1
ATOM 2462 N N . GLU A 1 327 ? -33.735 9.601 14.305 1.00 43.62 327 GLU A N 1
ATOM 2463 C CA . GLU A 1 327 ? -34.789 8.830 14.948 1.00 43.62 327 GLU A CA 1
ATOM 2464 C C . GLU A 1 327 ? -34.970 7.572 14.093 1.00 43.62 327 GLU A C 1
ATOM 2466 O O . GLU A 1 327 ? -34.976 7.684 12.863 1.00 43.62 327 GLU A O 1
ATOM 2471 N N . PRO A 1 328 ? -35.005 6.373 14.699 1.00 46.22 328 PRO A N 1
ATOM 2472 C CA . PRO A 1 328 ? -35.285 5.171 13.932 1.00 46.22 328 PRO A CA 1
ATOM 2473 C C . PRO A 1 328 ? -36.592 5.408 13.176 1.00 46.22 328 PRO A C 1
ATOM 2475 O O . PRO A 1 328 ? -37.551 5.862 13.797 1.00 46.22 328 PRO A O 1
ATOM 2478 N N . ASP A 1 329 ? -36.607 5.137 11.865 1.00 41.31 329 ASP A N 1
ATOM 2479 C CA . ASP A 1 329 ? -37.847 5.083 11.090 1.00 41.31 329 ASP A CA 1
ATOM 2480 C C . ASP A 1 329 ? -38.797 4.171 11.871 1.00 41.31 329 ASP A C 1
ATOM 2482 O O . ASP A 1 329 ? -38.609 2.949 11.916 1.00 41.31 329 ASP A O 1
ATOM 2486 N N . GLU A 1 330 ? -39.773 4.774 12.550 1.00 43.38 330 GLU A N 1
ATOM 2487 C CA . GLU A 1 330 ? -40.934 4.071 13.056 1.00 43.38 330 GLU A CA 1
ATOM 2488 C C . GLU A 1 330 ? -41.623 3.542 11.802 1.00 43.38 330 GLU A C 1
ATOM 2490 O O . GLU A 1 330 ? -42.397 4.237 11.149 1.00 43.38 330 GLU A O 1
ATOM 2495 N N . GLN A 1 331 ? -41.257 2.323 11.400 1.00 43.88 331 GLN A N 1
ATOM 2496 C CA . GLN A 1 331 ? -42.081 1.536 10.506 1.00 43.88 331 GLN A CA 1
ATOM 2497 C C . GLN A 1 331 ? -43.436 1.464 11.197 1.00 43.88 331 GLN A C 1
ATOM 2499 O O . GLN A 1 331 ? -43.574 0.786 12.219 1.00 43.88 331 GLN A O 1
ATOM 2504 N N . GLU A 1 332 ? -44.392 2.247 10.687 1.00 44.00 332 GLU A N 1
ATOM 2505 C CA . GLU A 1 332 ? -45.793 2.141 11.062 1.00 44.00 332 GLU A CA 1
ATOM 2506 C C . GLU A 1 332 ? -46.125 0.645 11.064 1.00 44.00 332 GLU A C 1
ATOM 2508 O O . GLU A 1 332 ? -45.828 -0.040 10.078 1.00 44.00 332 GLU A O 1
ATOM 2513 N N . PRO A 1 333 ? -46.644 0.090 12.171 1.00 45.41 333 PRO A N 1
ATOM 2514 C CA . PRO A 1 333 ? -47.084 -1.288 12.147 1.00 45.41 333 PRO A CA 1
ATOM 2515 C C . PRO A 1 333 ? -48.135 -1.385 11.045 1.00 45.41 333 PRO A C 1
ATOM 2517 O O . PRO A 1 333 ? -49.134 -0.670 11.093 1.00 45.41 333 PRO A O 1
ATOM 2520 N N . ASP A 1 334 ? -47.877 -2.230 10.043 1.00 43.88 334 ASP A N 1
ATOM 2521 C CA . ASP A 1 334 ? -48.841 -2.570 9.004 1.00 43.88 334 ASP A CA 1
ATOM 2522 C C . ASP A 1 334 ? -50.159 -2.958 9.692 1.00 43.88 334 ASP A C 1
ATOM 2524 O O . ASP A 1 334 ? -50.310 -4.067 10.213 1.00 43.88 334 ASP A O 1
ATOM 2528 N N . GLU A 1 335 ? -51.129 -2.042 9.698 1.00 48.22 335 GLU A N 1
ATOM 2529 C CA . GLU A 1 335 ? -52.533 -2.333 9.965 1.00 48.22 335 GLU A CA 1
ATOM 2530 C C . GLU A 1 335 ? -53.076 -3.143 8.777 1.00 48.22 335 GLU A C 1
ATOM 2532 O O . GLU A 1 335 ? -53.890 -2.686 7.976 1.00 48.22 335 GLU A O 1
ATOM 2537 N N . GLN A 1 336 ? -52.594 -4.375 8.624 1.00 46.38 336 GLN A N 1
ATOM 2538 C CA . GLN A 1 336 ? -53.200 -5.363 7.747 1.00 46.38 336 GLN A CA 1
ATOM 2539 C C . GLN A 1 336 ? -54.121 -6.256 8.566 1.00 46.38 336 GLN A C 1
ATOM 2541 O O . GLN A 1 336 ? -53.738 -7.312 9.056 1.00 46.38 336 GLN A O 1
ATOM 2546 N N . GLY A 1 337 ? -55.370 -5.797 8.637 1.00 45.31 337 GLY A N 1
ATOM 2547 C CA . GLY A 1 337 ? -56.530 -6.638 8.377 1.00 45.31 337 GLY A CA 1
ATOM 2548 C C . GLY A 1 337 ? -56.924 -7.608 9.480 1.00 45.31 337 GLY A C 1
ATOM 2549 O O . GLY A 1 337 ? -56.431 -8.730 9.551 1.00 45.31 337 GLY A O 1
ATOM 2550 N N . ASP A 1 338 ? -57.960 -7.211 10.217 1.00 51.19 338 ASP A N 1
ATOM 2551 C CA . ASP A 1 338 ? -59.030 -8.120 10.628 1.00 51.19 338 ASP A CA 1
ATOM 2552 C C . ASP A 1 338 ? -59.322 -9.146 9.518 1.00 51.19 338 ASP A C 1
ATOM 2554 O O . ASP A 1 338 ? -59.908 -8.815 8.485 1.00 51.19 338 ASP A O 1
ATOM 2558 N N . LEU A 1 339 ? -58.935 -10.400 9.740 1.00 45.91 339 LEU A N 1
ATOM 2559 C CA . LEU A 1 339 ? -59.495 -11.552 9.045 1.00 45.91 339 LEU A CA 1
ATOM 2560 C C . LEU A 1 339 ? -59.720 -12.672 10.062 1.00 45.91 339 LEU A C 1
ATOM 2562 O O . LEU A 1 339 ? -58.790 -13.353 10.487 1.00 45.91 339 LEU A O 1
ATOM 2566 N N . ASP A 1 340 ? -60.991 -12.778 10.451 1.00 44.22 340 ASP A N 1
ATOM 2567 C CA . ASP A 1 340 ? -61.734 -13.974 10.850 1.00 44.22 340 ASP A CA 1
ATOM 2568 C C . ASP A 1 340 ? -60.917 -15.161 11.381 1.00 44.22 340 ASP A C 1
ATOM 2570 O O . ASP A 1 340 ? -60.336 -15.956 10.639 1.00 44.22 340 ASP A O 1
ATOM 2574 N N . GLN A 1 341 ? -61.012 -15.368 12.694 1.00 46.81 341 GLN A N 1
ATOM 2575 C CA . GLN A 1 341 ? -60.861 -16.700 13.273 1.00 46.81 341 GLN A CA 1
ATOM 2576 C C . GLN A 1 341 ? -62.072 -17.557 12.868 1.00 46.81 341 GLN A C 1
ATOM 2578 O O . GLN A 1 341 ? -63.201 -17.144 13.141 1.00 46.81 341 GLN A O 1
ATOM 2583 N N . PRO A 1 342 ? -61.902 -18.762 12.294 1.00 44.53 342 PRO A N 1
ATOM 2584 C CA . PRO A 1 342 ? -62.991 -19.716 12.238 1.00 44.53 342 PRO A CA 1
ATOM 2585 C C . PRO A 1 342 ? -63.067 -20.507 13.553 1.00 44.53 342 PRO A C 1
ATOM 2587 O O . PRO A 1 342 ? -62.083 -21.067 14.040 1.00 44.53 342 PRO A O 1
ATOM 2590 N N . ASP A 1 343 ? -64.282 -20.517 14.088 1.00 47.31 343 ASP A N 1
ATOM 2591 C CA . ASP A 1 343 ? -64.805 -21.251 15.244 1.00 47.31 343 ASP A CA 1
ATOM 2592 C C . ASP A 1 343 ? -64.425 -22.754 15.242 1.00 47.31 343 ASP A C 1
ATOM 2594 O O . ASP A 1 343 ? -64.493 -23.394 14.184 1.00 47.31 343 ASP A O 1
ATOM 2598 N N . PRO A 1 344 ? -64.077 -23.379 16.386 1.00 50.34 344 PRO A N 1
ATOM 2599 C CA . PRO A 1 344 ? -63.713 -24.786 16.433 1.00 50.34 344 PRO A CA 1
ATOM 2600 C C . PRO A 1 344 ? -64.879 -25.638 16.943 1.00 50.34 344 PRO A C 1
ATOM 2602 O O . PRO A 1 344 ? -64.839 -26.069 18.085 1.00 50.34 344 PRO A O 1
ATOM 2605 N N . GLU A 1 345 ? -65.904 -25.936 16.141 1.00 48.75 345 GLU A N 1
ATOM 2606 C CA . GLU A 1 345 ? -66.881 -26.972 16.527 1.00 48.75 345 GLU A CA 1
ATOM 2607 C C . GLU A 1 345 ? -67.791 -27.391 15.365 1.00 48.75 345 GLU A C 1
ATOM 2609 O O . GLU A 1 345 ? -68.779 -26.725 15.084 1.00 48.75 345 GLU A O 1
ATOM 2614 N N . GLN A 1 346 ? -67.505 -28.530 14.715 1.00 44.12 346 GLN A N 1
ATOM 2615 C CA . GLN A 1 346 ? -68.551 -29.405 14.162 1.00 44.12 346 GLN A CA 1
ATOM 2616 C C . GLN A 1 346 ? -68.152 -30.883 14.300 1.00 44.12 346 GLN A C 1
ATOM 2618 O O . GLN A 1 346 ? -67.304 -31.412 13.582 1.00 44.12 346 GLN A O 1
ATOM 2623 N N . ASP A 1 347 ? -68.802 -31.523 15.270 1.00 50.31 347 ASP A N 1
ATOM 2624 C CA . ASP A 1 347 ? -68.862 -32.959 15.538 1.00 50.31 347 ASP A CA 1
ATOM 2625 C C . ASP A 1 347 ? -69.692 -33.684 14.454 1.00 50.31 347 ASP A C 1
ATOM 2627 O O . ASP A 1 347 ? -70.868 -33.354 14.269 1.00 50.31 347 ASP A O 1
ATOM 2631 N N . PRO A 1 348 ? -69.147 -34.678 13.724 1.00 50.16 348 PRO A N 1
ATOM 2632 C CA . PRO A 1 348 ? -69.894 -35.393 12.703 1.00 50.16 348 PRO A CA 1
ATOM 2633 C C . PRO A 1 348 ? -70.421 -36.730 13.236 1.00 50.16 348 PRO A C 1
ATOM 2635 O O . PRO A 1 348 ? -69.941 -37.789 12.828 1.00 50.16 348 PRO A O 1
ATOM 2638 N N . ARG A 1 349 ? -71.435 -36.718 14.111 1.00 46.91 349 ARG A N 1
ATOM 2639 C CA . ARG A 1 349 ? -72.272 -37.905 14.376 1.00 46.91 349 ARG A CA 1
ATOM 2640 C C . ARG A 1 349 ? -73.682 -37.546 14.843 1.00 46.91 349 ARG A C 1
ATOM 2642 O O . ARG A 1 349 ? -73.926 -37.670 16.031 1.00 46.91 349 ARG A O 1
ATOM 2649 N N . GLN A 1 350 ? -74.623 -37.255 13.936 1.00 46.31 350 GLN A N 1
ATOM 2650 C CA . GLN A 1 350 ? -76.005 -37.777 14.015 1.00 46.31 350 GLN A CA 1
ATOM 2651 C C . GLN A 1 350 ? -76.637 -37.904 12.614 1.00 46.31 350 GLN A C 1
ATOM 2653 O O . GLN A 1 350 ? -76.487 -37.048 11.750 1.00 46.31 350 GLN A O 1
ATOM 2658 N N . GLN A 1 351 ? -77.288 -39.050 12.442 1.00 37.84 351 GLN A N 1
ATOM 2659 C CA . GLN A 1 351 ? -78.008 -39.627 11.298 1.00 37.84 351 GLN A CA 1
ATOM 2660 C C . GLN A 1 351 ? -79.456 -39.065 11.220 1.00 37.84 351 GLN A C 1
ATOM 2662 O O . GLN A 1 351 ? -79.838 -38.353 12.153 1.00 37.84 351 GLN A O 1
ATOM 2667 N N . PRO A 1 352 ? -80.282 -39.341 10.182 1.00 54.38 352 PRO A N 1
ATOM 2668 C CA . PRO A 1 352 ? -80.595 -40.677 9.642 1.00 54.38 352 PRO A CA 1
ATOM 2669 C C . PRO A 1 352 ? -80.383 -40.889 8.140 1.00 54.38 352 PRO A C 1
ATOM 2671 O O . PRO A 1 352 ? -80.500 -39.921 7.356 1.00 54.38 352 PRO A O 1
#

Secondary structure (DSSP, 8-state):
--HHHHHHHHHHHHHHHHHHHHHHHHHHHTTSB-TTS-B--S--S------PPPP-------------------PPPPPS-SSHHHHHHHHHHHHHHHHHHHHHS-HHHHHHHHHHHGGGS-TTS-HHHHHHHHHHHHHHHHH-TT-HHHHHHHHHHHHHHHHTT-HHHHHHHHHHHHHHHHHH---HHHHHHHHHHHHHHHHTTT-HHHHHHHHHHHHHHHHHTT-HHHHHHHHHHHHHHHHHTT-HHHHHHHHHHHHHHHHHS--HHHHHHHHHHHHHHHHHHT-HHHHHHHHHHHHHHHTTT-HHHHHHHHHHHHHHHHSPP---------------PPP---------

Sequence (352 aa):
MSDESRDAAPELSRYLRSAREVVAREALARGEVTPQGTSTHADATPQGVDATPRGSSATPQGTDTPQVPAPGTAGPRPSPFRDAEDVRTWFAANRDRLLATLREADPGTAADLLADAWPVVPRDTDDAWCRRLYDVGVGLAAVLPESLPLAAALRRGAETLRARGSHRLAVALGVFELAIHRRRDDDPDATAANLADLAATYRAQGLLHEVADCLDEALETYLRHDHPAGVARTLADLGAVLLEAGRLDAALDHLVRADRAFDEAPDPVRHAACRALLGRAWARSGDQAAADRAFNRALGALIGLDDGEARRVRDLVTRLRSLPREEPDEQEPDEQGDLDQPDPEQDPRQQP

Foldseek 3Di:
DDPVLVVVLVVLLVLLVLLLVQLVVVCVVVVQADPVGDGDDDDDDDDDDDDDDDDDDDDDDDDDDDDDDDDDPPDDDDRPDDHLVSLVVVCVVCLVVLLVSLVPDDLLSSLLSLLSPLSSDDLPDDVVSLVSSLVSLVVSLVVCVQDPSSLSSLQSSLVSCLVSVVLVSSLVSLVSSLSNCVVVLPDLPSNLVSLVSNLVSCVVVVNLVSNLVSLVVSLVSCVVVVNLVSNLLSLLVNLVSCVVVVVLVSSLVSLVVSLVSCVVVPDLLSNLVSLLSNLVSCLVVVNNVSNVVSLVSSLVSCVVPDPPVNVVSVVSVVVSVPDDPPDPPPPPPPPPDDDDDDDPDDDPDDDD

pLDDT: mean 80.89, std 23.48, range [24.48, 98.31]

Radius of gyration: 29.46 Å; chains: 1; bounding box: 131×62×58 Å

InterPro domains:
  IPR011990 Tetratricopeptide-like helical domain superfamily [G3DSA:1.25.40.10] (150-319)
  IPR011990 Tetratricopeptide-like helical domain superfamily [SSF48452] (177-304)